Protein AF-A0A7S3HCD6-F1 (afdb_monomer_lite)

Sequence (191 aa):
GPFIGNHVIEVEPMEKEFGGSILVDGEPVLAQYGTYSVGGVATLTYDGVGELPDMAASQWTKNIVHMALPRGISLTVYRWGNYLDLRIQMQPLPGGQDGSCGNFNGDAADDTTQAVFERIGARIGQGEMLFTQRAPIEFTKQMEEMLRNDCTADDLIASQQKCQKELPQAASTMMMNSCIYDQCFGMNEHA

Radius of gyration: 19.62 Å; chains: 1; bounding box: 48×34×52 Å

pLDDT: mean 90.19, std 8.88, range [36.34, 98.69]

Organism: NCBI:txid89044

Secondary structure (DSSP, 8-state):
-GGGTT--EEE--SSGGG---EEETTEEE-SSSEEEEETTTEEEEEES-S--SSGGGGGSPP-EEEEE-GGG-EEEEEE-SS-EEEEEE-PPPTT---STT---SS-GGG-SHHHHHHHH-SS--GGG-SSSSPPP----HHHHHHHHHTS-HHHHHHHHHHHHHHS-TT--HHHHHHHHHIIIIIT-TT-

Structure (mmCIF, N/CA/C/O backbone):
data_AF-A0A7S3HCD6-F1
#
_entry.id   AF-A0A7S3HCD6-F1
#
loop_
_atom_site.group_PDB
_atom_site.id
_atom_site.type_symbol
_atom_site.label_atom_id
_atom_site.label_alt_id
_atom_site.label_comp_id
_atom_site.label_asym_id
_atom_site.label_entity_id
_atom_site.label_seq_id
_atom_site.pdbx_PDB_ins_code
_atom_site.Cartn_x
_atom_site.Cartn_y
_atom_site.Cartn_z
_atom_site.occupancy
_atom_site.B_iso_or_equiv
_atom_site.auth_seq_id
_atom_site.auth_comp_id
_atom_site.auth_asym_id
_atom_site.auth_atom_id
_atom_site.pdbx_PDB_model_num
ATOM 1 N N . GLY A 1 1 ? -13.487 7.699 7.673 1.00 81.50 1 GLY A N 1
ATOM 2 C CA . GLY A 1 1 ? -14.530 8.020 6.678 1.00 81.50 1 GLY A CA 1
ATOM 3 C C . GLY A 1 1 ? -15.842 7.298 6.967 1.00 81.50 1 GLY A C 1
ATOM 4 O O . GLY A 1 1 ? -15.870 6.445 7.851 1.00 81.50 1 GLY A O 1
ATOM 5 N N . PRO A 1 2 ? -16.927 7.598 6.229 1.00 88.44 2 PRO A N 1
ATOM 6 C CA . PRO A 1 2 ? -18.283 7.111 6.525 1.00 88.44 2 PRO A CA 1
ATOM 7 C C . PRO A 1 2 ? -18.418 5.587 6.624 1.00 88.44 2 PRO A C 1
ATOM 9 O O . PRO A 1 2 ? -19.198 5.089 7.429 1.00 88.44 2 PRO A O 1
ATOM 12 N N . PHE A 1 3 ? -17.616 4.849 5.851 1.00 89.06 3 PHE A N 1
ATOM 13 C CA . PHE A 1 3 ? -17.577 3.384 5.853 1.00 89.06 3 PHE A CA 1
ATOM 14 C C . PHE A 1 3 ? -17.312 2.773 7.240 1.00 89.06 3 PHE A C 1
ATOM 16 O O . PHE A 1 3 ? -17.859 1.723 7.556 1.00 89.06 3 PHE A O 1
ATOM 23 N N . I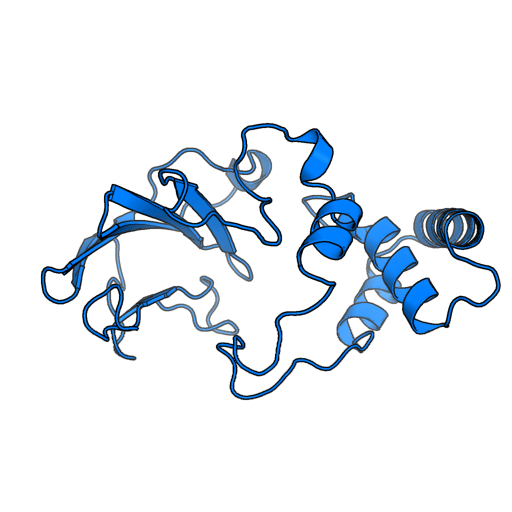LE A 1 4 ? -16.528 3.456 8.076 1.00 94.56 4 ILE A N 1
ATOM 24 C CA . ILE A 1 4 ? -16.204 3.054 9.452 1.00 94.56 4 ILE A CA 1
ATOM 25 C C . ILE A 1 4 ? -16.720 4.088 10.458 1.00 94.56 4 ILE A C 1
ATOM 27 O O . ILE A 1 4 ? -16.027 4.451 11.396 1.00 94.56 4 ILE A O 1
ATOM 31 N N . GLY A 1 5 ? -17.927 4.623 10.250 1.00 93.94 5 GLY A N 1
ATOM 32 C CA . GLY A 1 5 ? -18.558 5.517 11.230 1.00 93.94 5 GLY A CA 1
ATOM 33 C C . GLY A 1 5 ? -17.839 6.858 11.409 1.00 93.94 5 GLY A C 1
ATOM 34 O O . GLY A 1 5 ? -17.823 7.403 12.503 1.00 93.94 5 GLY A O 1
ATOM 35 N N . ASN A 1 6 ? -17.239 7.384 10.337 1.00 94.25 6 ASN A N 1
ATOM 36 C CA . ASN A 1 6 ? -16.397 8.588 10.324 1.00 94.25 6 ASN A CA 1
ATOM 37 C C . ASN A 1 6 ? -15.060 8.484 11.068 1.00 94.25 6 ASN A C 1
ATOM 39 O O . ASN A 1 6 ? -14.279 9.423 10.953 1.00 94.25 6 ASN A O 1
ATOM 43 N N . HIS A 1 7 ? -14.731 7.339 11.668 1.00 96.00 7 HIS A N 1
ATOM 44 C CA . HIS A 1 7 ? -13.400 7.099 12.222 1.00 96.00 7 HIS A CA 1
ATOM 45 C C . HIS A 1 7 ? -12.311 7.117 11.143 1.00 96.00 7 HIS A C 1
ATOM 47 O O . HIS A 1 7 ? -12.578 6.832 9.970 1.00 96.00 7 HIS A O 1
ATOM 53 N N . VAL A 1 8 ? -11.080 7.433 11.523 1.00 95.12 8 VAL A N 1
ATOM 54 C CA . VAL A 1 8 ? -9.885 7.353 10.673 1.00 95.12 8 VAL A CA 1
ATOM 55 C C . VAL A 1 8 ? -8.910 6.371 11.306 1.00 95.12 8 VAL A C 1
ATOM 57 O O . VAL A 1 8 ? -8.635 6.463 12.495 1.00 95.12 8 VAL A O 1
ATOM 60 N N . ILE A 1 9 ? -8.408 5.427 10.510 1.00 96.88 9 ILE A N 1
ATOM 61 C CA . ILE A 1 9 ? -7.345 4.502 10.908 1.00 96.88 9 ILE A CA 1
ATOM 62 C C . ILE A 1 9 ? -6.130 4.836 10.050 1.00 96.88 9 ILE A C 1
ATOM 64 O O . ILE A 1 9 ? -6.245 4.856 8.824 1.00 96.88 9 ILE A O 1
ATOM 68 N N . GLU A 1 10 ? -4.992 5.075 10.688 1.00 96.44 10 GLU A N 1
ATOM 69 C CA . GLU A 1 10 ? -3.715 5.346 10.032 1.00 96.44 10 GLU A CA 1
ATOM 70 C C . GLU A 1 10 ? -2.674 4.348 10.538 1.00 96.44 10 GLU A C 1
ATOM 72 O O . GLU A 1 10 ? -2.553 4.108 11.739 1.00 96.44 10 GLU A O 1
ATOM 77 N N . VAL A 1 11 ? -1.964 3.707 9.613 1.00 97.62 11 VAL A N 1
ATOM 78 C CA . VAL A 1 11 ? -0.916 2.731 9.923 1.00 97.62 11 VAL A CA 1
ATOM 79 C C . VAL A 1 11 ? 0.345 3.201 9.219 1.00 97.62 11 VAL A C 1
ATOM 81 O O . VAL A 1 11 ? 0.394 3.217 7.993 1.00 97.62 11 VAL A O 1
ATOM 84 N N . GLU A 1 12 ? 1.347 3.589 9.997 1.00 97.19 12 GLU A N 1
ATOM 85 C CA . GLU A 1 12 ? 2.610 4.133 9.495 1.00 97.19 12 GLU A CA 1
ATOM 86 C C . GLU A 1 12 ? 3.699 3.043 9.463 1.00 97.19 12 GLU A C 1
ATOM 88 O O . GLU A 1 12 ? 3.583 2.050 10.192 1.00 97.19 12 GLU A O 1
ATOM 93 N N . PRO A 1 13 ? 4.791 3.197 8.692 1.00 96.88 13 PRO A N 1
ATOM 94 C CA . PRO A 1 13 ? 5.988 2.364 8.842 1.00 96.88 13 PRO A CA 1
ATOM 95 C C . PRO A 1 13 ? 6.567 2.409 10.268 1.00 96.88 13 PRO A C 1
ATOM 97 O O . PRO A 1 13 ? 6.121 3.176 11.121 1.00 96.88 13 PRO A O 1
ATOM 100 N N . MET A 1 14 ? 7.532 1.540 10.564 1.00 95.25 14 MET A N 1
ATOM 101 C CA . MET A 1 14 ? 8.062 1.348 11.920 1.00 95.25 14 MET A CA 1
ATOM 102 C C . MET A 1 14 ? 9.064 2.423 12.346 1.00 95.25 14 MET A C 1
ATOM 104 O O . MET A 1 14 ? 9.147 2.748 13.533 1.00 95.25 14 MET A O 1
ATOM 108 N N . GLU A 1 15 ? 9.861 2.954 11.421 1.00 93.75 15 GLU A N 1
ATOM 109 C CA . GLU A 1 15 ? 10.878 3.947 11.752 1.00 93.75 15 GLU A CA 1
ATOM 110 C C . GLU A 1 15 ? 10.249 5.319 11.995 1.00 93.75 15 GLU A C 1
ATOM 112 O O . GLU A 1 15 ? 9.340 5.763 11.295 1.00 93.75 15 GLU A O 1
ATOM 117 N N . LYS A 1 16 ? 10.761 6.018 13.013 1.00 92.38 16 LYS A N 1
ATOM 118 C CA . LYS A 1 16 ? 10.193 7.292 13.479 1.00 92.38 16 LYS A CA 1
ATOM 119 C C . L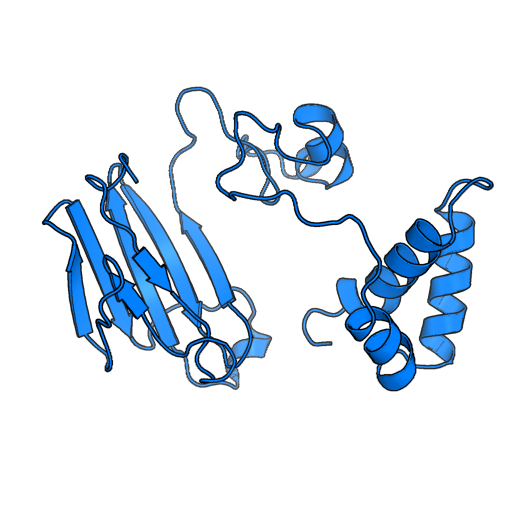YS A 1 16 ? 10.209 8.392 12.426 1.00 92.38 16 LYS A C 1
ATOM 121 O O . LYS A 1 16 ? 9.374 9.286 12.490 1.00 92.38 16 LYS A O 1
ATOM 126 N N . GLU A 1 17 ? 11.156 8.353 11.494 1.00 93.62 17 GLU A N 1
ATOM 127 C CA . GLU A 1 17 ? 11.212 9.327 10.402 1.00 93.62 17 GLU A CA 1
ATOM 128 C C . GLU A 1 17 ? 10.032 9.196 9.426 1.00 93.62 17 GLU A C 1
ATOM 130 O O . GLU A 1 17 ? 9.694 10.170 8.758 1.00 93.62 17 GLU A O 1
ATOM 135 N N . PHE A 1 18 ? 9.344 8.048 9.433 1.00 91.19 18 PHE A N 1
ATOM 136 C CA . PHE A 1 18 ? 8.121 7.787 8.670 1.00 91.19 18 PHE A CA 1
ATOM 137 C C . PHE A 1 18 ? 6.861 7.708 9.554 1.00 91.19 18 PHE A C 1
ATOM 139 O O . PHE A 1 18 ? 5.822 7.260 9.080 1.00 91.19 18 PHE A O 1
ATOM 146 N N . GLY A 1 19 ? 6.943 8.128 10.824 1.00 93.44 19 GLY A N 1
ATOM 147 C CA . GLY A 1 19 ? 5.815 8.214 11.762 1.00 93.44 19 GLY A CA 1
ATOM 148 C C . GLY A 1 19 ? 5.891 7.219 12.928 1.00 93.44 19 GLY A C 1
ATOM 149 O O . GLY A 1 19 ? 5.924 7.619 14.098 1.00 93.44 19 GLY A O 1
ATOM 150 N N . GLY A 1 20 ? 6.038 5.922 12.642 1.00 95.62 20 GLY A N 1
ATOM 151 C CA . GLY A 1 20 ? 6.274 4.893 13.664 1.00 95.62 20 GLY A CA 1
ATOM 152 C C . GLY A 1 20 ? 5.027 4.380 14.396 1.00 95.62 20 GLY A C 1
ATOM 153 O O . GLY A 1 20 ? 5.139 3.454 15.208 1.00 95.62 20 GLY A O 1
ATOM 154 N N . SER A 1 21 ? 3.836 4.908 14.120 1.00 97.50 21 SER A N 1
ATOM 155 C CA . SER A 1 21 ? 2.638 4.701 14.941 1.00 97.50 21 SER A CA 1
ATOM 156 C C . SER A 1 21 ? 1.487 4.003 14.208 1.00 97.50 21 SER A C 1
ATOM 158 O O . SER A 1 21 ? 1.443 3.875 12.986 1.00 97.50 21 SER A O 1
ATOM 160 N N . ILE A 1 22 ? 0.537 3.511 15.002 1.00 98.38 22 ILE A N 1
ATOM 161 C CA . ILE A 1 22 ? -0.804 3.143 14.545 1.00 98.38 22 ILE A CA 1
ATOM 162 C C . ILE A 1 22 ? -1.739 4.142 15.215 1.00 98.38 22 ILE A C 1
ATOM 164 O O . ILE A 1 22 ? -1.736 4.241 16.442 1.00 98.38 22 ILE A O 1
ATOM 168 N N . LEU A 1 23 ? -2.505 4.897 14.434 1.00 98.12 23 LEU A N 1
ATOM 169 C CA . LEU A 1 23 ? -3.380 5.950 14.937 1.00 98.12 23 LEU A CA 1
ATOM 170 C C . LEU A 1 23 ? -4.842 5.602 14.665 1.00 98.12 23 LEU A C 1
ATOM 172 O O . LEU A 1 23 ? -5.196 5.099 13.595 1.00 98.12 23 LEU A O 1
ATOM 176 N N . VAL A 1 24 ? -5.703 5.920 15.627 1.00 97.94 24 VAL A N 1
ATOM 177 C CA . VAL A 1 24 ? -7.153 5.970 15.429 1.00 97.94 24 VAL A CA 1
ATOM 178 C C . VAL A 1 24 ? -7.623 7.363 15.811 1.00 97.94 24 VAL A C 1
ATOM 180 O O . VAL A 1 24 ? -7.385 7.814 16.926 1.00 97.94 24 VAL A O 1
ATOM 183 N N . ASP A 1 25 ? -8.253 8.059 14.866 1.00 96.62 25 ASP A N 1
ATOM 184 C CA . ASP A 1 25 ? -8.702 9.451 15.015 1.00 96.62 25 ASP A CA 1
ATOM 185 C C . ASP A 1 25 ? -7.583 10.420 15.452 1.00 96.62 25 ASP A C 1
ATOM 187 O O . ASP A 1 25 ? -7.824 11.392 16.164 1.00 96.62 25 ASP A O 1
ATOM 191 N N . GLY A 1 26 ? -6.351 10.152 15.003 1.00 96.31 26 GLY A N 1
ATOM 192 C CA . GLY A 1 26 ? -5.153 10.934 15.328 1.00 96.31 26 GLY A CA 1
ATOM 193 C C . GLY A 1 26 ? -4.474 10.550 16.646 1.00 96.31 26 GLY A C 1
ATOM 194 O O . GLY A 1 26 ? -3.390 11.050 16.932 1.00 96.31 26 GLY A O 1
ATOM 195 N N . GLU A 1 27 ? -5.061 9.642 17.426 1.00 97.56 27 GLU A N 1
ATOM 196 C CA . GLU A 1 27 ? -4.508 9.203 18.706 1.00 97.56 27 GLU A CA 1
ATOM 197 C C . GLU A 1 27 ? -3.730 7.886 18.559 1.00 97.56 27 GLU A C 1
ATOM 199 O O . GLU A 1 27 ? -4.253 6.932 17.968 1.00 97.56 27 GLU A O 1
ATOM 204 N N . PRO A 1 28 ? -2.506 7.778 19.114 1.00 97.81 28 PRO A N 1
ATOM 205 C CA . PRO A 1 28 ? -1.740 6.539 19.087 1.00 97.81 28 PRO A CA 1
ATOM 206 C C . PRO A 1 28 ? -2.429 5.397 19.832 1.00 97.81 28 PRO A C 1
ATOM 208 O O . PRO A 1 28 ? -2.774 5.498 21.011 1.00 97.81 28 PRO A O 1
ATOM 211 N N . VAL A 1 29 ? -2.549 4.261 19.155 1.00 98.25 29 VAL A N 1
ATOM 212 C CA . VAL A 1 29 ? -3.049 3.000 19.702 1.00 98.25 29 VAL A CA 1
ATOM 213 C C . VAL A 1 29 ? -2.027 1.890 19.469 1.00 98.25 29 VAL A C 1
ATOM 215 O O . VAL A 1 29 ? -1.113 2.026 18.662 1.00 98.25 29 VAL A O 1
ATOM 218 N N . LEU A 1 30 ? -2.180 0.764 20.174 1.00 97.75 30 LEU A N 1
ATOM 219 C CA . LEU A 1 30 ? -1.401 -0.458 19.916 1.00 97.75 30 LEU A CA 1
ATOM 220 C C . LEU A 1 30 ? 0.130 -0.240 19.888 1.00 97.75 30 LEU A C 1
ATOM 222 O O . LEU A 1 30 ? 0.830 -0.791 19.046 1.00 97.75 30 LEU A O 1
ATOM 226 N N . ALA A 1 31 ? 0.671 0.514 20.856 1.00 95.56 31 ALA A N 1
ATOM 227 C CA . ALA A 1 31 ? 2.123 0.707 21.011 1.00 95.56 31 ALA A CA 1
ATOM 228 C C . ALA A 1 31 ? 2.905 -0.609 21.231 1.00 95.56 31 ALA A C 1
ATOM 230 O O . ALA A 1 31 ? 4.122 -0.664 21.075 1.00 95.56 31 ALA A O 1
ATOM 231 N N . GLN A 1 32 ? 2.192 -1.671 21.599 1.00 95.81 32 GLN A N 1
ATOM 232 C CA . GLN A 1 32 ? 2.661 -3.046 21.698 1.00 95.81 32 GLN A CA 1
ATOM 233 C C . GLN A 1 32 ? 1.587 -3.974 21.121 1.00 95.81 32 GLN A C 1
ATOM 235 O O . GLN A 1 32 ? 0.441 -3.550 20.934 1.00 95.81 32 GLN A O 1
ATOM 240 N N . TYR A 1 33 ? 1.941 -5.237 20.877 1.00 97.94 33 TYR A N 1
ATOM 241 C CA . TYR A 1 33 ? 0.989 -6.229 20.379 1.00 97.94 33 TYR A CA 1
ATOM 242 C C . TYR A 1 33 ? -0.275 -6.300 21.239 1.00 97.94 33 TYR A C 1
ATOM 244 O O . TYR A 1 33 ? -0.226 -6.234 22.470 1.00 97.94 33 TYR A O 1
ATOM 252 N N . GLY A 1 34 ? -1.420 -6.427 20.577 1.00 98.25 34 GLY A N 1
ATOM 253 C CA . GLY A 1 34 ? -2.717 -6.340 21.230 1.00 98.25 34 GLY A CA 1
ATOM 254 C C . GLY A 1 34 ? -3.862 -6.158 20.248 1.00 98.25 34 GLY A C 1
ATOM 255 O O . GLY A 1 34 ? -3.706 -6.316 19.041 1.00 98.25 34 GLY A O 1
ATOM 256 N N . THR A 1 35 ? -5.043 -5.844 20.774 1.00 98.44 35 THR A N 1
ATOM 257 C CA . THR A 1 35 ? -6.255 -5.615 19.978 1.00 98.44 35 THR A CA 1
ATOM 258 C C . THR A 1 35 ? -6.923 -4.310 20.395 1.00 98.44 35 THR A C 1
ATOM 260 O O . THR A 1 35 ? -6.933 -3.966 21.576 1.00 98.44 35 THR A O 1
ATOM 263 N N . TYR A 1 36 ? -7.479 -3.589 19.426 1.00 98.44 36 TYR A N 1
ATOM 264 C CA . TYR A 1 36 ? -8.175 -2.323 19.619 1.00 98.44 36 TYR A CA 1
ATOM 265 C C . TYR A 1 36 ? -9.498 -2.321 18.846 1.00 98.44 36 TYR A C 1
ATOM 267 O O . TYR A 1 36 ? -9.547 -2.731 17.687 1.00 98.44 36 TYR A O 1
ATOM 275 N N . SER A 1 37 ? -10.575 -1.858 19.482 1.00 97.94 37 SER A N 1
ATOM 276 C CA . SER A 1 37 ? -11.896 -1.732 18.856 1.00 97.94 37 SER A CA 1
ATOM 277 C C . SER A 1 37 ? -12.145 -0.286 18.449 1.00 97.94 37 SER A C 1
ATOM 279 O O . SER A 1 37 ? -12.083 0.615 19.284 1.00 97.94 37 SER A O 1
ATOM 281 N N . VAL A 1 38 ? -12.457 -0.067 17.174 1.00 97.62 38 VAL A N 1
ATOM 282 C CA . VAL A 1 38 ? -12.756 1.258 16.619 1.00 97.62 38 VAL A CA 1
ATOM 283 C C . VAL A 1 38 ? -14.260 1.433 16.632 1.00 97.62 38 VAL A C 1
ATOM 285 O O . VAL A 1 38 ? -14.952 0.883 15.776 1.00 97.62 38 VAL A O 1
ATOM 288 N N . GLY A 1 39 ? -14.776 2.121 17.652 1.00 93.25 39 GLY A N 1
ATOM 289 C CA . GLY A 1 39 ? -16.196 2.478 17.756 1.00 93.25 39 GLY A CA 1
ATOM 290 C C . GLY A 1 39 ? -17.179 1.301 17.668 1.00 93.25 39 GLY A C 1
ATOM 291 O O . GLY A 1 39 ? -18.343 1.505 17.336 1.00 93.25 39 GLY A O 1
ATOM 292 N N . GLY A 1 40 ? -16.726 0.061 17.892 1.00 94.56 40 GLY A N 1
ATOM 293 C CA . GLY A 1 40 ? -17.518 -1.154 17.667 1.00 94.56 40 GLY A CA 1
ATOM 294 C C . GLY A 1 40 ? -17.811 -1.487 16.195 1.00 94.56 40 GLY A C 1
ATOM 295 O O . GLY A 1 40 ? -18.552 -2.431 15.935 1.00 94.56 40 GLY A O 1
ATOM 296 N N . VAL A 1 41 ? -17.247 -0.744 15.237 1.00 96.56 41 VAL A N 1
ATOM 297 C CA . VAL A 1 41 ? -17.460 -0.937 13.790 1.00 96.56 41 VAL A CA 1
ATOM 298 C C . VAL A 1 41 ? -16.290 -1.628 13.093 1.00 96.56 41 VAL A C 1
ATOM 300 O O . VAL A 1 41 ? -16.477 -2.215 12.029 1.00 96.56 41 VAL A O 1
ATOM 303 N N . ALA A 1 42 ? -15.096 -1.581 13.681 1.00 97.69 42 ALA A N 1
ATOM 304 C CA . ALA A 1 42 ? -13.916 -2.283 13.194 1.00 97.69 42 ALA A CA 1
ATOM 305 C C . ALA A 1 42 ? -13.046 -2.768 14.359 1.00 97.69 42 ALA A C 1
ATOM 307 O O . ALA A 1 42 ? -13.181 -2.317 15.498 1.00 97.69 42 ALA A O 1
ATOM 308 N N . THR A 1 43 ? -12.147 -3.707 14.081 1.00 98.38 43 THR A N 1
ATOM 309 C CA . THR A 1 43 ? -11.180 -4.223 15.058 1.00 98.38 43 THR A CA 1
ATOM 310 C C . THR A 1 43 ? -9.800 -4.293 14.429 1.00 98.38 43 THR A C 1
ATOM 312 O O . THR A 1 43 ? -9.662 -4.786 13.313 1.00 98.38 43 THR A O 1
ATOM 315 N N . LEU A 1 44 ? -8.797 -3.797 15.151 1.00 98.56 44 LEU A N 1
ATOM 316 C CA . LEU A 1 44 ? -7.384 -3.880 14.797 1.00 98.56 44 LEU A CA 1
ATOM 317 C C . LEU A 1 44 ? -6.723 -4.889 15.729 1.00 98.56 44 LEU A C 1
ATOM 319 O O . LEU A 1 44 ? -6.880 -4.783 16.944 1.00 98.56 44 LEU A O 1
ATOM 323 N N . THR A 1 45 ? -5.932 -5.802 15.185 1.00 98.69 45 THR A N 1
ATOM 324 C CA . THR A 1 45 ? -5.058 -6.695 15.945 1.00 98.69 45 THR A CA 1
ATOM 325 C C . THR A 1 45 ? -3.633 -6.488 15.465 1.00 98.69 45 THR A C 1
ATOM 327 O O . THR A 1 45 ? -3.356 -6.640 14.281 1.00 98.69 45 THR A O 1
ATOM 330 N N . TYR A 1 46 ? -2.741 -6.110 16.377 1.00 98.50 46 TYR A N 1
ATOM 331 C CA . TYR A 1 46 ? -1.324 -5.925 16.097 1.00 98.50 46 TYR A CA 1
ATOM 332 C C . TYR A 1 46 ? -0.527 -7.092 16.679 1.00 98.50 46 TYR A C 1
ATOM 334 O O . TYR A 1 46 ? -0.557 -7.302 17.893 1.00 98.50 46 TYR A O 1
ATOM 342 N N . ASP A 1 47 ? 0.158 -7.853 15.825 1.00 97.94 47 ASP A N 1
ATOM 343 C CA . ASP A 1 47 ? 0.974 -9.008 16.206 1.00 97.94 47 ASP A CA 1
ATOM 344 C C . ASP A 1 47 ? 2.100 -9.297 15.188 1.00 97.94 47 ASP A C 1
ATOM 346 O O . ASP A 1 47 ? 2.408 -8.479 14.323 1.00 97.94 47 ASP A O 1
ATOM 350 N N . GLY A 1 48 ? 2.769 -10.445 15.329 1.00 95.81 48 GLY A N 1
ATOM 351 C CA . GLY A 1 48 ? 3.792 -10.933 14.396 1.00 95.81 48 GLY A CA 1
ATOM 352 C C . GLY A 1 48 ? 3.353 -12.151 13.574 1.00 95.81 48 GLY A C 1
ATOM 353 O O . GLY A 1 48 ? 4.206 -12.888 13.073 1.00 95.81 48 GLY A O 1
ATOM 354 N N . VAL A 1 49 ? 2.049 -12.428 13.478 1.00 93.81 49 VAL A N 1
ATOM 355 C CA . VAL A 1 49 ? 1.501 -13.661 12.896 1.00 93.81 49 VAL A CA 1
ATOM 356 C C . VAL A 1 49 ? 0.892 -13.380 11.526 1.00 93.81 49 VAL A C 1
ATOM 358 O O . VAL A 1 49 ? 0.019 -12.537 11.373 1.00 93.81 49 VAL A O 1
ATOM 361 N N . GLY A 1 50 ? 1.332 -14.119 10.509 1.00 89.62 50 GLY A N 1
ATOM 362 C CA . GLY A 1 50 ? 0.806 -13.998 9.151 1.00 89.62 50 GLY A CA 1
ATOM 363 C C . GLY A 1 50 ? 1.766 -14.546 8.101 1.00 89.62 50 GLY A C 1
ATOM 364 O O . GLY A 1 50 ? 2.988 -14.580 8.302 1.00 89.62 50 GLY A O 1
ATOM 365 N N . GLU A 1 51 ? 1.209 -14.989 6.979 1.00 89.94 51 GLU A N 1
ATOM 366 C CA . GLU A 1 51 ? 1.976 -15.325 5.778 1.00 89.94 51 GLU A CA 1
ATOM 367 C C . GLU A 1 51 ? 2.462 -14.044 5.119 1.00 89.94 51 GLU A C 1
ATOM 369 O O . GLU A 1 51 ? 1.700 -13.088 5.031 1.00 89.94 51 GLU A O 1
ATOM 374 N N . LEU A 1 52 ? 3.712 -14.001 4.677 1.00 86.62 52 LEU A N 1
ATOM 375 C CA . LEU A 1 52 ? 4.242 -12.806 4.033 1.00 86.62 52 LEU A CA 1
ATOM 376 C C . LEU A 1 52 ? 3.765 -12.732 2.575 1.00 86.62 52 LEU A C 1
ATOM 378 O O . LEU A 1 52 ? 3.673 -13.780 1.932 1.00 86.62 52 LEU A O 1
ATOM 382 N N . PRO A 1 53 ? 3.455 -11.533 2.049 1.00 81.88 53 PRO A N 1
ATOM 383 C CA . PRO A 1 53 ? 3.239 -11.340 0.617 1.00 81.88 53 PRO A CA 1
ATOM 384 C C . PRO A 1 53 ? 4.520 -11.627 -0.175 1.00 81.88 53 PRO A C 1
ATOM 386 O O . PRO A 1 53 ? 4.458 -12.299 -1.198 1.00 81.88 53 PRO A O 1
ATOM 389 N N . ASP A 1 54 ? 5.661 -11.190 0.364 1.00 79.44 54 ASP A N 1
ATOM 390 C CA . ASP A 1 54 ? 7.003 -11.439 -0.152 1.00 79.44 54 ASP A CA 1
ATOM 391 C C . ASP A 1 54 ? 7.809 -12.293 0.840 1.00 79.44 54 ASP A C 1
ATOM 393 O O . ASP A 1 54 ? 7.991 -11.951 2.013 1.00 79.44 54 ASP A O 1
ATOM 397 N N . MET A 1 55 ? 8.310 -13.436 0.373 1.00 82.38 55 MET A N 1
ATOM 398 C CA . MET A 1 55 ? 9.089 -14.342 1.210 1.00 82.38 55 MET A CA 1
ATOM 399 C C . MET A 1 55 ? 10.490 -13.828 1.541 1.00 82.38 55 MET A C 1
ATOM 401 O O . MET A 1 55 ? 11.056 -14.262 2.550 1.00 82.38 55 MET A O 1
ATOM 405 N N . ALA A 1 56 ? 11.059 -12.911 0.767 1.00 79.81 56 ALA A N 1
ATOM 406 C CA . ALA A 1 56 ? 12.362 -12.334 1.078 1.00 79.81 56 ALA A CA 1
ATOM 407 C C . ALA A 1 56 ? 12.334 -11.484 2.354 1.00 79.81 56 ALA A C 1
ATOM 409 O O . ALA A 1 56 ? 13.316 -11.440 3.097 1.00 79.81 56 ALA A O 1
ATOM 410 N N . ALA A 1 57 ? 11.173 -10.917 2.689 1.00 80.50 57 ALA A N 1
ATOM 411 C CA . ALA A 1 57 ? 10.955 -10.197 3.937 1.00 80.50 57 ALA A CA 1
ATOM 412 C C . ALA A 1 57 ? 11.017 -11.094 5.193 1.00 80.50 57 ALA A C 1
ATOM 414 O O . ALA A 1 57 ? 11.009 -10.601 6.322 1.00 80.50 57 ALA A O 1
ATOM 415 N N . SER A 1 58 ? 11.114 -12.422 5.034 1.00 82.81 58 SER A N 1
ATOM 416 C CA . SER A 1 58 ? 11.171 -13.387 6.146 1.00 82.81 58 SER A CA 1
ATOM 417 C C . SER A 1 58 ? 12.375 -13.227 7.076 1.00 82.81 58 SER A C 1
ATOM 419 O O . SER A 1 58 ? 12.349 -13.746 8.193 1.00 82.81 58 SER A O 1
ATOM 421 N N . GLN A 1 59 ? 13.401 -12.494 6.646 1.00 84.31 59 GLN A N 1
ATOM 422 C CA . GLN A 1 59 ? 14.566 -12.149 7.459 1.00 84.31 59 GLN A CA 1
ATOM 423 C C . GLN A 1 59 ? 14.284 -11.101 8.551 1.00 84.31 59 GLN A C 1
ATOM 425 O O . GLN A 1 59 ? 15.069 -10.985 9.494 1.00 84.31 59 GLN A O 1
ATOM 430 N N . TRP A 1 60 ? 13.189 -10.340 8.451 1.00 85.38 60 TRP A N 1
ATOM 431 C CA . TRP A 1 60 ? 12.855 -9.272 9.395 1.00 85.38 60 TRP A CA 1
ATOM 432 C C . TRP A 1 60 ? 11.784 -9.691 10.405 1.00 85.38 60 TRP A C 1
ATOM 434 O O . TRP A 1 60 ? 10.948 -10.565 10.163 1.00 85.38 60 TRP A O 1
ATOM 444 N N . THR A 1 61 ? 11.781 -9.027 11.564 1.00 88.81 61 THR A N 1
ATOM 445 C CA . THR A 1 61 ? 10.729 -9.205 12.570 1.00 88.81 61 THR A CA 1
ATOM 446 C C . THR A 1 61 ? 9.396 -8.704 12.025 1.00 88.81 61 THR A C 1
ATOM 448 O O . THR A 1 61 ? 9.278 -7.556 11.598 1.00 88.81 61 THR A O 1
ATOM 451 N N . LYS A 1 62 ? 8.375 -9.557 12.086 1.00 92.94 62 LYS A N 1
ATOM 452 C CA . LYS A 1 62 ? 7.031 -9.244 11.602 1.00 92.94 62 LYS A CA 1
ATOM 453 C C . LYS A 1 62 ? 6.323 -8.264 12.538 1.00 92.94 62 LYS A C 1
ATOM 455 O O . LYS A 1 62 ? 6.209 -8.517 13.735 1.00 92.94 62 LYS A O 1
ATOM 460 N N . ASN A 1 63 ? 5.800 -7.185 11.968 1.00 96.19 63 ASN A N 1
ATOM 461 C CA . ASN A 1 63 ? 4.939 -6.219 12.645 1.00 96.19 63 ASN A CA 1
ATOM 462 C C . ASN A 1 63 ? 3.683 -6.056 11.792 1.00 96.19 63 ASN A C 1
ATOM 464 O O . ASN A 1 63 ? 3.711 -5.373 10.775 1.00 96.19 63 ASN A O 1
ATOM 468 N N . ILE A 1 64 ? 2.602 -6.739 12.157 1.00 97.69 64 ILE A N 1
ATOM 469 C CA . ILE A 1 64 ? 1.442 -6.926 11.287 1.00 97.69 64 ILE A CA 1
ATOM 470 C C . ILE A 1 64 ? 0.191 -6.390 11.966 1.00 97.69 64 ILE A C 1
ATOM 472 O O . ILE A 1 64 ? -0.141 -6.795 13.078 1.00 97.69 64 ILE A O 1
ATOM 476 N N . VAL A 1 65 ? -0.515 -5.490 11.284 1.00 98.44 65 VAL A N 1
ATOM 477 C CA . VAL A 1 65 ? -1.821 -4.981 11.704 1.00 98.44 65 VAL A CA 1
ATOM 478 C C . VAL A 1 65 ? -2.901 -5.657 10.87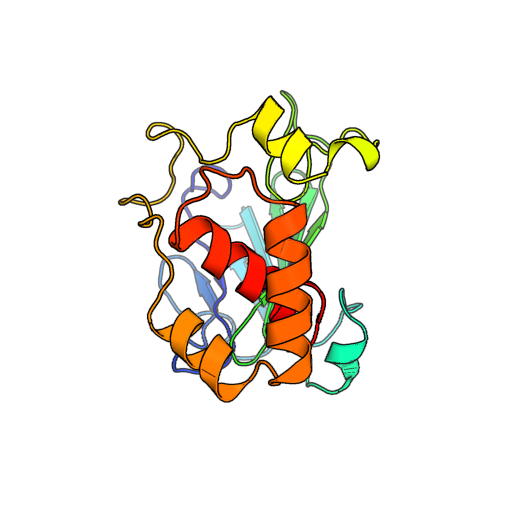4 1.00 98.44 65 VAL A C 1
ATOM 480 O O . VAL A 1 65 ? -3.049 -5.391 9.682 1.00 98.44 65 VAL A O 1
ATOM 483 N N . HIS A 1 66 ? -3.678 -6.518 11.517 1.00 98.38 66 HIS A N 1
ATOM 484 C CA . HIS A 1 66 ? -4.875 -7.128 10.952 1.00 98.38 66 HIS A CA 1
ATOM 485 C C . HIS A 1 66 ? -6.081 -6.255 11.266 1.00 98.38 66 HIS A C 1
ATOM 487 O O . HIS A 1 66 ? -6.325 -5.911 12.419 1.00 98.38 66 HIS A O 1
ATOM 493 N N . MET A 1 67 ? -6.858 -5.914 10.250 1.00 98.25 67 MET A N 1
ATOM 494 C CA . MET A 1 67 ? -8.062 -5.107 10.365 1.00 98.25 67 MET A CA 1
ATOM 495 C C . MET A 1 67 ? -9.265 -5.919 9.916 1.00 98.25 67 MET A C 1
ATOM 497 O O . MET A 1 67 ? -9.378 -6.273 8.744 1.00 98.25 67 MET A O 1
ATOM 501 N N . ALA A 1 68 ? -10.188 -6.164 10.841 1.00 97.88 68 ALA A N 1
ATOM 502 C CA . ALA A 1 68 ? -11.533 -6.618 10.523 1.00 97.88 68 ALA A CA 1
ATOM 503 C C . ALA A 1 68 ? -12.421 -5.386 10.318 1.00 97.88 68 ALA A C 1
ATOM 505 O O . ALA A 1 68 ? -12.684 -4.636 11.262 1.00 97.88 68 ALA A O 1
ATOM 506 N N . LEU A 1 69 ? -12.852 -5.167 9.077 1.00 96.62 69 LEU A N 1
ATOM 507 C CA . LEU A 1 69 ? -13.650 -4.018 8.660 1.00 96.62 69 LEU A CA 1
ATOM 508 C C . LEU A 1 69 ? -15.098 -4.443 8.348 1.00 96.62 69 LEU A C 1
ATOM 510 O O . LEU A 1 69 ? -15.389 -5.635 8.178 1.00 96.62 69 LEU A O 1
ATOM 514 N N . PRO A 1 70 ? -16.040 -3.486 8.245 1.00 94.88 70 PRO A N 1
ATOM 515 C CA . PRO A 1 70 ? -17.411 -3.789 7.857 1.00 94.88 70 PRO A CA 1
ATOM 516 C C . PRO A 1 70 ? -17.510 -4.556 6.531 1.00 94.88 70 PRO A C 1
ATOM 518 O O . PRO A 1 70 ? -16.634 -4.493 5.670 1.00 94.88 70 PRO A O 1
ATOM 521 N N . ARG A 1 71 ? -18.636 -5.255 6.340 1.00 91.12 71 ARG A N 1
ATOM 522 C CA . ARG A 1 71 ? -18.954 -6.026 5.119 1.00 91.12 71 ARG A CA 1
ATOM 523 C C . ARG A 1 71 ? -17.999 -7.192 4.821 1.00 91.12 71 ARG A C 1
ATOM 525 O O . ARG A 1 71 ? -17.933 -7.639 3.680 1.00 91.12 71 ARG A O 1
ATOM 532 N N . GLY A 1 72 ? -17.302 -7.704 5.836 1.00 91.44 72 GLY A N 1
ATOM 533 C CA . GLY A 1 72 ? -16.402 -8.851 5.685 1.00 91.44 72 GLY A CA 1
ATOM 534 C C . GLY A 1 72 ? -15.123 -8.523 4.915 1.00 91.44 72 GLY A C 1
ATOM 535 O O . GLY A 1 72 ? -14.502 -9.428 4.367 1.00 91.44 72 GLY A O 1
ATOM 536 N N . ILE A 1 73 ? -14.755 -7.241 4.849 1.00 94.38 73 ILE A N 1
ATOM 537 C CA . ILE A 1 73 ? -13.466 -6.805 4.320 1.00 94.38 73 ILE A CA 1
ATOM 53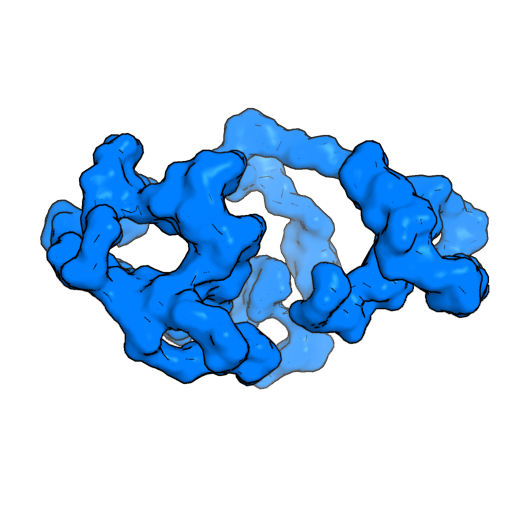8 C C . ILE A 1 73 ? -12.424 -7.017 5.417 1.00 94.38 73 ILE A C 1
ATOM 540 O O . ILE A 1 73 ? -12.621 -6.587 6.556 1.00 94.38 73 ILE A O 1
ATOM 544 N N . SER A 1 74 ? -11.308 -7.648 5.074 1.00 96.19 74 SER A N 1
ATOM 545 C CA . SER A 1 74 ? -10.141 -7.721 5.945 1.00 96.19 74 SER A CA 1
ATOM 546 C C . SER A 1 74 ? -8.924 -7.131 5.255 1.00 96.19 74 SER A C 1
ATOM 548 O O . SER A 1 74 ? -8.663 -7.423 4.087 1.00 96.19 74 SER A O 1
ATOM 550 N N . LEU A 1 75 ? -8.179 -6.316 5.992 1.00 96.50 75 LEU A N 1
ATOM 551 C CA . LEU A 1 75 ? -6.933 -5.724 5.531 1.00 96.50 75 LEU A CA 1
ATOM 552 C C . LEU A 1 75 ? -5.808 -6.145 6.473 1.00 96.50 75 LEU A C 1
ATOM 554 O O . LEU A 1 75 ? -5.920 -5.981 7.682 1.00 96.50 75 LEU A O 1
ATOM 558 N N . THR A 1 76 ? -4.730 -6.677 5.919 1.00 97.69 76 THR A N 1
ATOM 559 C CA . THR A 1 76 ? -3.520 -7.028 6.662 1.00 97.69 76 THR A CA 1
ATOM 560 C C . THR A 1 76 ? -2.401 -6.120 6.187 1.00 97.69 76 THR A C 1
ATOM 562 O O . THR A 1 76 ? -2.079 -6.124 5.000 1.00 97.69 76 THR A O 1
ATOM 565 N N . VAL A 1 77 ? -1.833 -5.334 7.099 1.00 97.31 77 VAL A N 1
ATOM 566 C CA . VAL A 1 77 ? -0.748 -4.389 6.815 1.00 97.31 77 VAL A CA 1
ATOM 567 C C . VAL A 1 77 ? 0.522 -4.868 7.494 1.00 97.31 77 VAL A C 1
ATOM 569 O O . VAL A 1 77 ? 0.564 -4.985 8.718 1.00 97.31 77 VAL A O 1
ATOM 572 N N . TYR A 1 78 ? 1.554 -5.129 6.704 1.00 96.12 78 TYR A N 1
ATOM 573 C CA . TYR A 1 78 ? 2.885 -5.493 7.171 1.00 96.12 78 TYR A CA 1
ATOM 574 C C . TYR A 1 78 ? 3.700 -4.209 7.260 1.00 96.12 78 TYR A C 1
ATOM 576 O O . TYR A 1 78 ? 3.877 -3.510 6.266 1.00 96.12 78 TYR A O 1
ATOM 584 N N . ARG A 1 79 ? 4.138 -3.870 8.470 1.00 96.12 79 ARG A N 1
ATOM 585 C CA . ARG A 1 79 ? 4.878 -2.647 8.768 1.00 96.12 79 ARG A CA 1
ATOM 586 C C . ARG A 1 79 ? 6.369 -2.951 8.771 1.00 96.12 79 ARG A C 1
ATOM 588 O O . ARG A 1 79 ? 6.866 -3.625 9.677 1.00 96.12 79 ARG A O 1
ATOM 595 N N . TRP A 1 80 ? 7.076 -2.429 7.780 1.00 93.62 80 TRP A N 1
ATOM 596 C CA . TRP A 1 80 ? 8.532 -2.500 7.695 1.00 93.62 80 TRP A CA 1
ATOM 597 C C . TRP A 1 80 ? 9.158 -1.199 8.191 1.00 93.62 80 TRP A C 1
ATOM 599 O O . TRP A 1 80 ? 8.440 -0.309 8.647 1.00 93.62 80 TRP A O 1
ATOM 609 N N . GLY A 1 81 ? 10.490 -1.097 8.161 1.00 92.00 81 GLY A N 1
ATOM 610 C CA . GLY A 1 81 ? 11.202 0.101 8.621 1.00 92.00 81 GLY A CA 1
ATOM 611 C C . GLY A 1 81 ? 10.668 1.368 7.953 1.00 92.00 81 GLY A C 1
ATOM 612 O O . GLY A 1 81 ? 10.137 2.249 8.626 1.00 92.00 81 GLY A O 1
ATOM 613 N N . ASN A 1 82 ? 10.697 1.378 6.623 1.00 90.00 82 ASN A N 1
ATOM 614 C CA . ASN A 1 82 ? 10.420 2.540 5.780 1.00 90.00 82 ASN A CA 1
ATOM 615 C C . ASN A 1 82 ? 9.275 2.352 4.767 1.00 90.00 82 ASN A C 1
ATOM 617 O O . ASN A 1 82 ? 8.964 3.276 4.020 1.00 90.00 82 ASN A O 1
ATOM 621 N N . TYR A 1 83 ? 8.637 1.181 4.721 1.00 90.88 83 TYR A N 1
ATOM 622 C CA . TYR A 1 83 ? 7.546 0.894 3.784 1.00 90.88 83 TYR A CA 1
ATOM 623 C C . TYR A 1 83 ? 6.493 -0.036 4.394 1.00 90.88 83 TYR A C 1
ATOM 625 O O . TYR A 1 83 ? 6.622 -0.500 5.532 1.00 90.88 83 TYR A O 1
ATOM 633 N N . LEU A 1 84 ? 5.423 -0.272 3.636 1.00 93.38 84 LEU A N 1
ATOM 634 C CA . LEU A 1 84 ? 4.302 -1.124 4.012 1.00 93.38 84 LEU A CA 1
ATOM 635 C C . LEU A 1 84 ? 4.006 -2.106 2.882 1.00 93.38 84 LEU A C 1
ATOM 637 O O . LEU A 1 84 ? 3.946 -1.686 1.729 1.00 93.38 84 LEU A O 1
ATOM 641 N N . ASP A 1 85 ? 3.686 -3.348 3.237 1.00 91.75 85 ASP A N 1
ATOM 642 C CA . ASP A 1 85 ? 2.935 -4.232 2.345 1.00 91.75 85 ASP A CA 1
ATOM 643 C C . ASP A 1 85 ? 1.501 -4.364 2.830 1.00 91.75 85 ASP A C 1
ATOM 645 O O . ASP A 1 85 ? 1.206 -4.283 4.026 1.00 91.75 85 ASP A O 1
ATOM 649 N N . LEU A 1 86 ? 0.592 -4.617 1.896 1.00 91.50 86 LEU A N 1
ATOM 650 C CA . LEU A 1 86 ? -0.825 -4.738 2.189 1.00 91.50 86 LEU A CA 1
ATOM 651 C C . LEU A 1 86 ? -1.447 -5.924 1.463 1.00 91.50 86 LEU A C 1
ATOM 653 O O . LEU A 1 86 ? -1.226 -6.154 0.278 1.00 91.50 86 LEU A O 1
ATOM 657 N N . ARG A 1 87 ? -2.274 -6.669 2.194 1.00 92.56 87 ARG A N 1
ATOM 658 C CA . ARG A 1 87 ? -3.150 -7.706 1.653 1.00 92.56 87 ARG A CA 1
ATOM 659 C C . ARG A 1 87 ? -4.588 -7.319 1.953 1.00 92.56 87 ARG A C 1
ATOM 661 O O . ARG A 1 87 ? -4.959 -7.165 3.114 1.00 92.56 87 ARG A O 1
ATOM 668 N N . ILE A 1 88 ? -5.397 -7.193 0.907 1.00 92.25 88 ILE A N 1
ATOM 669 C CA . ILE A 1 88 ? -6.833 -6.932 1.014 1.00 92.25 88 ILE A CA 1
ATOM 670 C C . ILE A 1 88 ? -7.566 -8.217 0.647 1.00 92.25 88 ILE A C 1
ATOM 672 O O . ILE A 1 88 ? -7.344 -8.784 -0.419 1.00 92.25 88 ILE A O 1
ATOM 676 N N . GLN A 1 89 ? -8.466 -8.662 1.516 1.00 93.12 89 GLN A N 1
ATOM 677 C CA . GLN A 1 89 ? -9.402 -9.734 1.214 1.00 93.12 89 GLN A CA 1
ATOM 678 C C . GLN A 1 89 ? -10.821 -9.191 1.340 1.00 93.12 89 GLN A C 1
ATOM 680 O O . GLN A 1 89 ? -11.217 -8.637 2.366 1.00 93.12 89 GLN A O 1
ATOM 685 N N . MET A 1 90 ? -11.585 -9.333 0.264 1.00 92.38 90 MET A N 1
ATOM 686 C CA . MET A 1 90 ? -12.944 -8.820 0.153 1.00 92.38 90 MET A CA 1
ATOM 687 C C . MET A 1 90 ? -13.723 -9.591 -0.910 1.00 92.38 90 MET A C 1
ATOM 689 O O . MET A 1 90 ? -13.155 -10.371 -1.669 1.00 92.38 90 MET A O 1
ATOM 693 N N . GLN A 1 91 ? -15.033 -9.367 -0.961 1.00 90.94 91 GLN A N 1
ATOM 694 C CA . GLN A 1 91 ? -15.860 -9.760 -2.102 1.00 90.94 91 GLN A CA 1
ATOM 695 C C . GLN A 1 91 ? -15.878 -8.630 -3.141 1.00 90.94 91 GLN A C 1
ATOM 697 O O . GLN A 1 91 ? -15.756 -7.467 -2.737 1.00 90.94 91 GLN A O 1
ATOM 702 N N . PRO A 1 92 ? -16.094 -8.935 -4.436 1.00 89.62 92 PRO A N 1
ATOM 703 C CA . PRO A 1 92 ? -16.320 -7.912 -5.450 1.00 89.62 92 PRO A CA 1
ATOM 704 C C . PRO A 1 92 ? -17.399 -6.921 -5.009 1.00 89.62 92 PRO A C 1
ATOM 706 O O . PRO A 1 92 ? -18.466 -7.306 -4.511 1.00 89.62 92 PRO A O 1
ATOM 709 N N . LEU A 1 93 ? -17.117 -5.627 -5.152 1.00 84.75 93 LEU A N 1
ATOM 710 C CA . LEU A 1 93 ? -18.060 -4.595 -4.737 1.00 84.75 93 LEU A CA 1
ATOM 711 C C . LEU A 1 93 ? -19.282 -4.543 -5.670 1.00 84.75 93 LEU A C 1
ATOM 713 O O . LEU A 1 93 ? -19.140 -4.602 -6.893 1.00 84.75 93 LEU A O 1
ATOM 717 N N . PRO A 1 94 ? -20.501 -4.360 -5.122 1.00 82.81 94 PRO A N 1
ATOM 718 C CA . PRO A 1 94 ? -21.654 -3.984 -5.928 1.00 82.81 94 PRO A CA 1
ATOM 719 C C . PRO A 1 94 ? -21.362 -2.675 -6.671 1.00 82.81 94 PRO A C 1
ATOM 721 O O . PRO A 1 94 ? -21.036 -1.675 -6.035 1.00 82.81 94 PRO A O 1
ATOM 724 N N . GLY A 1 95 ? -21.488 -2.688 -7.998 1.00 83.75 95 GLY A N 1
ATOM 725 C CA . GLY A 1 95 ? -21.120 -1.556 -8.860 1.00 83.75 95 GLY A CA 1
ATOM 726 C C . GLY A 1 95 ? -19.723 -1.653 -9.485 1.00 83.75 95 GLY A C 1
ATOM 727 O O . GLY A 1 95 ? -19.390 -0.809 -10.308 1.00 83.75 95 GLY A O 1
ATOM 728 N N . GLY A 1 96 ? -18.955 -2.698 -9.160 1.00 87.75 96 GLY A N 1
ATOM 729 C CA . GLY A 1 96 ? -17.598 -2.911 -9.662 1.00 87.75 96 GLY A CA 1
ATOM 730 C C . GLY A 1 96 ? -16.526 -2.285 -8.768 1.00 87.75 96 GLY A C 1
ATOM 731 O O . GLY A 1 96 ? -16.820 -1.569 -7.809 1.00 87.75 96 GLY A O 1
ATOM 732 N N . GLN A 1 97 ? -15.272 -2.595 -9.077 1.00 90.25 97 GLN A N 1
ATOM 733 C CA . GLN A 1 97 ? -14.082 -1.993 -8.481 1.00 90.25 97 GLN A CA 1
ATOM 734 C C . GLN A 1 97 ? -12.993 -1.906 -9.547 1.00 90.25 97 GLN A C 1
ATOM 736 O O . GLN A 1 97 ? -13.045 -2.639 -10.529 1.00 90.25 97 GLN A O 1
ATOM 741 N N . ASP A 1 98 ? -12.040 -1.000 -9.366 1.00 91.50 98 ASP A N 1
ATOM 742 C CA . ASP A 1 98 ? -10.873 -0.863 -10.234 1.00 91.50 98 ASP A CA 1
ATOM 743 C C . ASP A 1 98 ? -9.776 -0.093 -9.491 1.00 91.50 98 ASP A C 1
ATOM 745 O O . ASP A 1 98 ? -10.039 0.546 -8.464 1.00 91.50 98 ASP A O 1
ATOM 749 N N . GLY A 1 99 ? -8.554 -0.137 -10.007 1.00 89.00 99 GLY A N 1
ATOM 750 C CA . GLY A 1 99 ? -7.411 0.562 -9.434 1.00 89.00 99 GLY A CA 1
ATOM 751 C C . GLY A 1 99 ? -6.093 -0.133 -9.741 1.00 89.00 99 GLY A C 1
ATOM 752 O O . GLY A 1 99 ? -6.025 -1.047 -10.556 1.00 89.00 99 GLY A O 1
ATOM 753 N N . SER A 1 100 ? -5.031 0.275 -9.045 1.00 87.69 100 SER A N 1
ATOM 754 C CA . SER A 1 100 ? -3.688 -0.286 -9.250 1.00 87.69 100 SER A CA 1
ATOM 755 C C . SER A 1 100 ? -3.581 -1.786 -8.944 1.00 87.69 100 SER A C 1
ATOM 757 O O . SER A 1 100 ? -2.627 -2.417 -9.376 1.00 87.69 100 SER A O 1
ATOM 759 N N . CYS A 1 101 ? -4.539 -2.352 -8.202 1.00 88.00 101 CYS A N 1
ATOM 760 C CA . CYS A 1 101 ? -4.628 -3.788 -7.921 1.00 88.00 101 CYS A CA 1
ATOM 761 C C . CYS A 1 101 ? -5.623 -4.522 -8.838 1.00 88.00 101 CYS A C 1
ATOM 763 O O . CYS A 1 101 ? -5.967 -5.665 -8.544 1.00 88.00 101 CYS A O 1
ATOM 765 N N . GLY A 1 102 ? -6.118 -3.867 -9.891 1.00 91.69 102 GLY A N 1
ATOM 766 C CA . GLY A 1 102 ? -7.038 -4.468 -10.845 1.00 91.69 102 GLY A CA 1
ATOM 767 C C . GLY A 1 102 ? -8.523 -4.268 -10.552 1.00 91.69 102 GLY A C 1
ATOM 768 O O . GLY A 1 102 ? -8.915 -3.610 -9.581 1.00 91.69 102 GLY A O 1
ATOM 769 N N . ASN A 1 103 ? -9.365 -4.854 -11.407 1.00 93.19 103 ASN A N 1
ATOM 770 C CA . ASN A 1 103 ? -10.829 -4.714 -11.340 1.00 93.19 103 ASN A CA 1
ATOM 771 C C . ASN A 1 103 ? -11.550 -5.870 -10.613 1.00 93.19 103 ASN A C 1
ATOM 773 O O . ASN A 1 103 ? -12.762 -5.819 -10.383 1.00 93.19 103 ASN A O 1
ATOM 777 N N . PHE A 1 104 ? -10.796 -6.902 -10.221 1.00 93.88 104 PHE A N 1
ATOM 778 C CA . PHE A 1 104 ? -11.269 -8.074 -9.482 1.00 93.88 104 PHE A CA 1
ATOM 779 C C . PHE A 1 104 ? -12.385 -8.874 -10.188 1.00 93.88 104 PHE A C 1
ATOM 781 O O . PHE A 1 104 ? -13.262 -9.446 -9.537 1.00 93.88 104 PHE A O 1
ATOM 788 N N . ASN A 1 105 ? -12.348 -8.947 -11.523 1.00 92.38 105 ASN A N 1
ATOM 789 C CA . ASN A 1 105 ? -13.252 -9.774 -12.334 1.00 92.38 105 ASN A CA 1
ATOM 790 C C . ASN A 1 105 ? -12.781 -11.242 -12.494 1.00 92.38 105 ASN A C 1
ATOM 792 O O . ASN A 1 105 ? -13.517 -12.064 -13.042 1.00 92.38 105 ASN A O 1
ATOM 796 N N . GLY A 1 106 ? -11.584 -11.575 -11.995 1.00 92.00 106 GLY A N 1
ATOM 797 C CA . GLY A 1 106 ? -10.969 -12.902 -12.099 1.00 92.00 106 GLY A CA 1
ATOM 798 C C . GLY A 1 106 ? -10.110 -13.123 -13.351 1.00 92.00 106 GLY A C 1
ATOM 799 O O . GLY A 1 106 ? -9.620 -14.236 -13.539 1.00 92.00 106 GLY A O 1
ATOM 800 N N . ASP A 1 107 ? -9.910 -12.097 -14.179 1.00 93.00 107 ASP A N 1
ATOM 801 C CA . ASP A 1 107 ? -9.068 -12.114 -15.374 1.00 93.00 107 ASP A CA 1
ATOM 802 C C . ASP A 1 107 ? -7.820 -11.240 -15.191 1.00 93.00 107 ASP A C 1
ATOM 804 O O . ASP A 1 107 ? -7.795 -10.057 -15.511 1.00 93.00 107 ASP A O 1
ATOM 808 N N . ALA A 1 108 ? -6.731 -11.860 -14.738 1.00 92.75 108 ALA A N 1
ATOM 809 C CA . ALA A 1 108 ? -5.465 -11.160 -14.534 1.00 92.75 108 ALA A CA 1
ATOM 810 C C . ALA A 1 108 ? -4.865 -10.565 -15.828 1.00 92.75 108 ALA A C 1
ATOM 812 O O . ALA A 1 108 ? -3.949 -9.746 -15.750 1.00 92.75 108 ALA A O 1
ATOM 813 N N . ALA A 1 109 ? -5.329 -10.967 -17.021 1.00 91.06 109 ALA A N 1
ATOM 814 C CA . ALA A 1 109 ? -4.814 -10.427 -18.277 1.00 91.06 109 ALA A CA 1
ATOM 815 C C . ALA A 1 109 ? -5.200 -8.953 -18.487 1.00 91.06 109 ALA A C 1
ATOM 817 O O . ALA A 1 109 ? -4.505 -8.247 -19.223 1.00 91.06 109 ALA A O 1
ATOM 818 N N . ASP A 1 110 ? -6.270 -8.479 -17.838 1.00 92.00 110 ASP A N 1
ATOM 819 C CA . 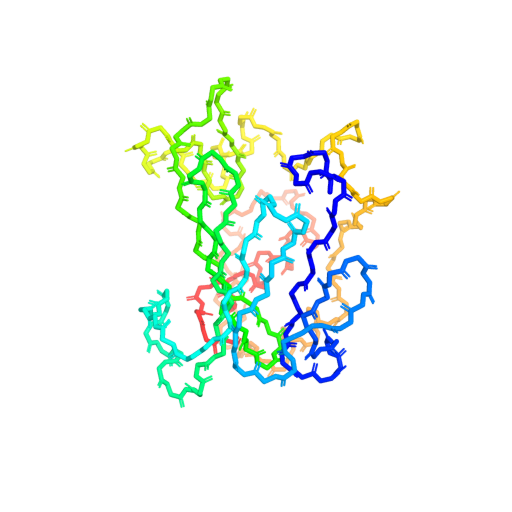ASP A 1 110 ? -6.710 -7.084 -17.908 1.00 92.00 110 ASP A CA 1
ATOM 820 C C . ASP A 1 110 ? -6.255 -6.229 -16.709 1.00 92.00 110 ASP A C 1
ATOM 822 O O . ASP A 1 110 ? -6.513 -5.028 -16.680 1.00 92.00 110 ASP A O 1
ATOM 826 N N . ASP A 1 111 ? -5.477 -6.779 -15.778 1.00 92.56 111 ASP A N 1
ATOM 827 C CA . ASP A 1 111 ? -4.950 -6.048 -14.616 1.00 92.56 111 ASP A CA 1
ATOM 828 C C . ASP A 1 111 ? -3.572 -5.405 -14.881 1.00 92.56 111 ASP A C 1
ATOM 830 O O . ASP A 1 111 ? -2.861 -4.984 -13.969 1.00 92.56 111 ASP A O 1
ATOM 834 N N . THR A 1 112 ? -3.178 -5.291 -16.154 1.00 89.31 112 THR A N 1
ATOM 835 C CA . THR A 1 112 ? -1.966 -4.556 -16.545 1.00 89.31 112 THR A CA 1
ATOM 836 C C . THR A 1 112 ? -2.144 -3.047 -16.360 1.00 89.31 112 THR A C 1
ATOM 838 O O . THR A 1 112 ? -3.236 -2.512 -16.552 1.00 89.31 112 THR A O 1
ATOM 841 N N . THR A 1 113 ? -1.053 -2.320 -16.091 1.00 85.75 113 THR A N 1
ATOM 842 C CA . THR A 1 113 ? -1.070 -0.849 -15.977 1.00 85.75 113 THR A CA 1
ATOM 843 C C . THR A 1 113 ? -1.744 -0.175 -17.173 1.00 85.75 113 THR A C 1
ATOM 845 O O . THR A 1 113 ? -2.520 0.763 -17.001 1.00 85.75 113 THR A O 1
ATOM 848 N N . GLN A 1 114 ? -1.484 -0.666 -18.391 1.00 85.00 114 GLN A N 1
ATOM 849 C CA . GLN A 1 114 ? -2.094 -0.124 -19.602 1.00 85.00 114 GLN A CA 1
ATOM 850 C C . GLN A 1 114 ? -3.613 -0.330 -19.609 1.00 85.00 114 GLN A C 1
ATOM 852 O O . GLN A 1 114 ? -4.352 0.625 -19.835 1.00 85.00 114 GLN A O 1
ATOM 857 N N . ALA A 1 115 ? -4.083 -1.545 -19.327 1.00 90.44 115 ALA A N 1
ATOM 858 C CA . ALA A 1 115 ? -5.510 -1.848 -19.313 1.00 90.44 115 ALA A CA 1
ATOM 859 C C . ALA A 1 115 ? -6.251 -1.077 -18.204 1.00 90.44 115 ALA A C 1
ATOM 861 O O . ALA A 1 115 ? -7.327 -0.530 -18.446 1.00 90.44 115 ALA A O 1
ATOM 862 N N . VAL A 1 116 ? -5.644 -0.931 -17.020 1.00 91.19 116 VAL A N 1
ATOM 863 C CA . VAL A 1 116 ? -6.172 -0.072 -15.945 1.00 91.19 116 VAL A CA 1
ATOM 864 C C . VAL A 1 116 ? -6.294 1.379 -16.427 1.00 91.19 116 VAL A C 1
ATOM 866 O O . VAL A 1 116 ? -7.342 2.005 -16.261 1.00 91.19 116 VAL A O 1
ATOM 869 N N . PHE A 1 117 ? -5.262 1.920 -17.085 1.00 89.94 117 PHE A N 1
ATOM 870 C CA . PHE A 1 117 ? -5.297 3.288 -17.615 1.00 89.94 117 PHE A CA 1
ATOM 871 C C . PHE A 1 117 ? -6.362 3.472 -18.699 1.00 89.94 117 PHE A C 1
ATOM 873 O O . PHE A 1 117 ? -6.972 4.537 -18.769 1.00 89.94 117 PHE A O 1
ATOM 880 N N . GLU A 1 118 ? -6.608 2.461 -19.528 1.00 91.38 118 GLU A N 1
ATOM 881 C CA . GLU A 1 118 ? -7.668 2.498 -20.538 1.00 91.38 118 GLU A CA 1
ATOM 882 C C . GLU A 1 118 ? -9.070 2.522 -19.906 1.00 91.38 118 GLU A C 1
ATOM 884 O O . GLU A 1 118 ? -9.953 3.209 -20.422 1.00 91.38 118 GLU A O 1
ATOM 889 N N . ARG A 1 119 ? -9.278 1.836 -18.772 1.00 91.38 119 ARG A N 1
ATOM 890 C CA . ARG A 1 119 ? -10.579 1.789 -18.081 1.00 91.38 119 ARG A CA 1
ATOM 891 C C . ARG A 1 119 ? -10.877 3.031 -17.250 1.00 91.38 119 ARG A C 1
ATOM 893 O O . ARG A 1 119 ? -11.970 3.585 -17.359 1.00 91.38 119 ARG A O 1
ATOM 900 N N . ILE A 1 120 ? -9.931 3.453 -16.411 1.00 89.31 120 ILE A N 1
ATOM 901 C CA . ILE A 1 120 ? -10.168 4.496 -15.394 1.00 89.31 120 ILE A CA 1
ATOM 902 C C . ILE A 1 120 ? -9.255 5.719 -15.528 1.00 89.31 120 ILE A C 1
ATOM 904 O O . ILE A 1 120 ? -9.388 6.685 -14.776 1.00 89.31 120 ILE A O 1
ATOM 908 N N . GLY A 1 121 ? -8.351 5.717 -16.509 1.00 89.00 121 GLY A N 1
ATOM 909 C CA . GLY A 1 121 ? -7.359 6.769 -16.697 1.00 89.00 121 GLY A CA 1
ATOM 910 C C . GLY A 1 121 ? -6.131 6.611 -15.798 1.00 89.00 121 GLY A C 1
ATOM 911 O O . GLY A 1 121 ? -6.104 5.849 -14.837 1.00 89.00 121 GLY A O 1
ATOM 912 N N . ALA A 1 122 ? -5.087 7.388 -16.095 1.00 85.25 122 ALA A N 1
ATOM 913 C CA . ALA A 1 122 ? -3.826 7.338 -15.350 1.00 85.25 122 ALA A CA 1
ATOM 914 C C . ALA A 1 122 ? -3.893 7.990 -13.957 1.00 85.25 122 ALA A C 1
ATOM 916 O O . ALA A 1 122 ? -2.976 7.846 -13.150 1.00 85.25 122 ALA A O 1
ATOM 917 N N . ARG A 1 123 ? -4.930 8.793 -13.680 1.00 86.00 123 ARG A N 1
ATOM 918 C CA . ARG A 1 123 ? -5.071 9.520 -12.414 1.00 86.00 123 ARG A CA 1
ATOM 919 C C . ARG A 1 123 ? -6.534 9.637 -12.017 1.00 86.00 123 ARG A C 1
ATOM 921 O O . ARG A 1 123 ? -7.367 9.965 -12.853 1.00 86.00 123 ARG A O 1
ATOM 928 N N . ILE A 1 124 ? -6.788 9.544 -10.715 1.00 85.31 124 ILE A N 1
ATOM 929 C CA . ILE A 1 124 ? -8.101 9.804 -10.115 1.00 85.31 124 ILE A CA 1
ATOM 930 C C . ILE A 1 124 ? -8.594 11.212 -10.484 1.00 85.31 124 ILE A C 1
ATOM 932 O O . ILE A 1 124 ? -7.811 12.179 -10.478 1.00 85.31 124 ILE A O 1
ATOM 936 N N . GLY A 1 125 ? -9.878 11.341 -10.826 1.00 83.44 125 GLY A N 1
ATOM 937 C CA . GLY A 1 125 ? -10.528 12.622 -11.108 1.00 83.44 125 GLY A CA 1
ATOM 938 C C . GLY A 1 125 ? -10.516 13.550 -9.888 1.00 83.44 125 GLY A C 1
ATOM 939 O O . GLY A 1 125 ? -10.417 13.096 -8.753 1.00 83.44 125 GLY A O 1
ATOM 940 N N . GLN A 1 126 ? -10.591 14.875 -10.077 1.00 81.31 126 GLN A N 1
ATOM 941 C CA . GLN A 1 126 ? -10.561 15.797 -8.923 1.00 81.31 126 GLN A CA 1
ATOM 942 C C . GLN A 1 126 ? -11.725 15.574 -7.944 1.00 81.31 126 GLN A C 1
ATOM 944 O O . GLN A 1 126 ? -11.513 15.670 -6.742 1.00 81.31 126 GLN A O 1
ATOM 949 N N . GLY A 1 127 ? -12.925 15.247 -8.438 1.00 83.88 127 GLY A N 1
ATOM 950 C CA . GLY A 1 127 ? -14.101 15.003 -7.591 1.00 83.88 127 GLY A CA 1
ATOM 951 C C . GLY A 1 127 ? -14.048 13.706 -6.776 1.00 83.88 127 GLY A C 1
ATOM 952 O O . GLY A 1 127 ? -14.863 13.525 -5.880 1.00 83.88 127 GLY A O 1
ATOM 953 N N . GLU A 1 128 ? -13.094 12.824 -7.074 1.00 82.88 128 GLU A N 1
ATOM 954 C CA . GLU A 1 128 ? -12.920 11.512 -6.433 1.00 82.88 128 GLU A CA 1
ATOM 955 C C . GLU A 1 128 ? -11.627 11.446 -5.606 1.00 82.88 128 GLU A C 1
ATOM 957 O O . GLU A 1 128 ? -11.315 10.433 -4.983 1.00 82.88 128 GLU A O 1
ATOM 962 N N . MET A 1 129 ? -10.844 12.526 -5.605 1.00 85.00 129 MET A N 1
ATOM 963 C CA . MET A 1 129 ? -9.560 12.585 -4.926 1.00 85.00 129 MET A CA 1
ATOM 964 C C . MET A 1 129 ? -9.760 12.702 -3.414 1.00 85.00 129 MET A C 1
ATOM 966 O O . MET A 1 129 ? -10.385 13.642 -2.932 1.00 85.00 129 MET A O 1
ATOM 970 N N . LEU A 1 130 ? -9.176 11.768 -2.659 1.00 82.00 130 LEU A N 1
ATOM 971 C CA . LEU A 1 130 ? -9.187 11.816 -1.192 1.00 82.00 130 LEU A CA 1
ATOM 972 C C . LEU A 1 130 ? -8.188 12.837 -0.624 1.00 82.00 130 LEU A C 1
ATOM 974 O O . LEU A 1 130 ? -8.330 13.278 0.514 1.00 82.00 130 LEU A O 1
ATOM 978 N N . PHE A 1 131 ? -7.178 13.212 -1.411 1.00 83.38 131 PHE A N 1
ATOM 979 C CA . PHE A 1 131 ? -6.159 14.183 -1.026 1.00 83.38 131 PHE A CA 1
ATOM 980 C C . PHE A 1 131 ? -6.596 15.615 -1.328 1.00 83.38 131 PHE A C 1
ATOM 982 O O . PHE A 1 131 ? -7.238 15.895 -2.339 1.00 83.38 131 PHE A O 1
ATOM 989 N N . THR A 1 132 ? -6.175 16.549 -0.477 1.00 82.88 132 THR A N 1
ATOM 990 C CA . THR A 1 132 ? -6.430 17.986 -0.666 1.00 82.88 132 THR A CA 1
ATOM 991 C C . THR A 1 132 ? -5.715 18.554 -1.889 1.00 82.88 132 THR A C 1
ATOM 993 O O . THR A 1 132 ? -6.139 19.571 -2.436 1.00 82.88 132 THR A O 1
ATOM 996 N N . GLN A 1 133 ? -4.625 17.913 -2.316 1.00 85.06 133 GLN A N 1
ATOM 997 C CA . GLN A 1 133 ? -3.819 18.330 -3.451 1.00 85.06 133 GLN A CA 1
ATOM 998 C C . GLN A 1 133 ? -3.441 17.132 -4.314 1.00 85.06 133 GLN A C 1
ATOM 1000 O O . GLN A 1 133 ? -3.178 16.032 -3.829 1.00 85.06 133 GLN A O 1
ATOM 1005 N N . ARG A 1 134 ? -3.374 17.374 -5.623 1.00 85.88 134 ARG A N 1
ATOM 1006 C CA . ARG A 1 134 ? -2.870 16.400 -6.585 1.00 85.88 134 ARG A CA 1
ATOM 1007 C C . ARG A 1 134 ? -1.349 16.377 -6.504 1.00 85.88 134 ARG A C 1
ATOM 1009 O O . ARG A 1 134 ? -0.725 17.422 -6.660 1.00 85.88 134 ARG A O 1
ATOM 1016 N N . ALA A 1 135 ? -0.768 15.190 -6.352 1.00 83.75 135 ALA A N 1
ATOM 1017 C CA . ALA A 1 135 ? 0.679 15.035 -6.437 1.00 83.75 135 ALA A CA 1
ATOM 1018 C C . ALA A 1 135 ? 1.206 15.590 -7.782 1.00 83.75 135 ALA A C 1
ATOM 1020 O O . ALA A 1 135 ? 0.569 15.362 -8.827 1.00 83.75 135 ALA A O 1
ATOM 1021 N N . PRO A 1 136 ? 2.330 16.322 -7.805 1.00 83.25 136 PRO A N 1
ATOM 1022 C CA . PRO A 1 136 ? 2.959 16.708 -9.062 1.00 83.25 136 PRO A CA 1
ATOM 1023 C C . PRO A 1 136 ? 3.363 15.456 -9.855 1.00 83.25 136 PRO A C 1
ATOM 1025 O O . PRO A 1 136 ? 3.603 14.394 -9.286 1.00 83.25 136 PRO A O 1
ATOM 1028 N N . ILE A 1 137 ? 3.366 15.562 -11.186 1.00 82.31 137 ILE A N 1
ATOM 1029 C CA . ILE A 1 137 ? 3.986 14.543 -12.043 1.00 82.31 137 ILE A CA 1
ATOM 1030 C C . ILE A 1 137 ? 5.397 15.044 -12.293 1.00 82.31 137 ILE A C 1
ATOM 1032 O O . ILE A 1 137 ? 5.596 15.919 -13.134 1.00 82.31 137 ILE A O 1
ATOM 1036 N N . GLU A 1 138 ? 6.345 14.554 -11.511 1.00 86.12 138 GLU A N 1
ATOM 1037 C CA . GLU A 1 138 ? 7.739 14.946 -11.634 1.00 86.12 138 GLU A CA 1
ATOM 1038 C C . GLU A 1 138 ? 8.659 13.781 -11.296 1.00 86.12 138 GLU A C 1
ATOM 1040 O O . GLU A 1 138 ? 8.309 12.891 -10.522 1.00 86.12 138 GLU A O 1
ATOM 1045 N N . PHE A 1 139 ? 9.841 13.809 -11.900 1.00 87.56 139 PHE A N 1
ATOM 1046 C CA . PHE A 1 139 ? 10.938 12.941 -11.520 1.00 87.56 139 PHE A CA 1
ATOM 1047 C C . PHE A 1 139 ? 11.673 13.618 -10.361 1.00 87.56 139 PHE A C 1
ATOM 1049 O O . PHE A 1 139 ? 12.197 14.721 -10.526 1.00 87.56 139 PHE A O 1
ATOM 1056 N N . THR A 1 140 ? 11.618 13.028 -9.169 1.00 88.44 140 THR A N 1
ATOM 1057 C CA . THR A 1 140 ? 12.081 13.707 -7.952 1.00 88.44 140 THR A CA 1
ATOM 1058 C C . THR A 1 140 ? 13.606 13.706 -7.857 1.00 88.44 140 THR A C 1
ATOM 1060 O O . THR A 1 140 ? 14.285 12.855 -8.431 1.00 88.44 140 THR A O 1
ATOM 1063 N N . LYS A 1 141 ? 14.168 14.632 -7.071 1.00 90.12 141 LYS A N 1
ATOM 1064 C CA . LYS A 1 141 ? 15.615 14.647 -6.792 1.00 90.12 141 LYS A CA 1
ATOM 1065 C C . LYS A 1 141 ? 16.086 13.354 -6.131 1.00 90.12 141 LYS A C 1
ATOM 1067 O O . LYS A 1 141 ? 17.175 12.885 -6.426 1.00 90.12 141 LYS A O 1
ATOM 1072 N N . GLN A 1 142 ? 15.249 12.771 -5.278 1.00 88.56 142 GLN A N 1
ATOM 1073 C CA . GLN A 1 142 ? 15.512 11.486 -4.642 1.00 88.56 142 GLN A CA 1
ATOM 1074 C C . GLN A 1 142 ? 15.616 10.373 -5.691 1.00 88.56 142 GLN A C 1
ATOM 1076 O O . GLN A 1 142 ? 16.559 9.593 -5.654 1.00 88.56 142 GLN A O 1
ATOM 1081 N N . MET A 1 143 ? 14.714 10.344 -6.679 1.00 90.25 143 MET A N 1
ATOM 1082 C CA . MET A 1 143 ? 14.803 9.387 -7.787 1.00 90.25 143 MET A CA 1
ATOM 1083 C C . MET A 1 143 ? 16.069 9.598 -8.634 1.00 90.25 143 MET A C 1
ATOM 1085 O O . MET A 1 143 ? 16.702 8.626 -9.043 1.00 90.25 143 MET A O 1
ATOM 1089 N N . GLU A 1 144 ? 16.474 10.851 -8.876 1.00 91.25 144 GLU A N 1
ATOM 1090 C CA . GLU A 1 144 ? 17.741 11.163 -9.561 1.00 91.25 144 GLU A CA 1
ATOM 1091 C C . GLU A 1 144 ? 18.968 10.693 -8.774 1.00 91.25 144 GLU A C 1
ATOM 1093 O O . GLU A 1 144 ? 19.938 10.217 -9.364 1.00 91.25 144 GLU A O 1
ATOM 1098 N N . GLU A 1 145 ? 18.947 10.848 -7.452 1.00 92.69 145 GLU A N 1
ATOM 1099 C CA . GLU A 1 145 ? 20.016 10.397 -6.563 1.00 92.69 145 GLU A CA 1
ATOM 1100 C C . GLU A 1 145 ? 20.105 8.871 -6.531 1.00 92.69 145 GLU A C 1
ATOM 1102 O O . GLU A 1 145 ? 21.203 8.345 -6.697 1.00 92.69 145 GLU A O 1
ATOM 1107 N N . MET A 1 146 ? 18.973 8.169 -6.433 1.00 90.81 146 MET A N 1
ATOM 1108 C CA . MET A 1 146 ? 18.930 6.704 -6.506 1.00 90.81 146 MET A CA 1
ATOM 1109 C C . MET A 1 146 ? 19.471 6.190 -7.842 1.00 90.81 146 MET A C 1
ATOM 1111 O O . MET A 1 146 ? 20.363 5.350 -7.860 1.00 90.81 146 MET A O 1
ATOM 1115 N N . LEU A 1 147 ? 19.029 6.746 -8.980 1.00 91.44 147 LEU A N 1
ATOM 1116 C CA . LEU A 1 147 ? 19.588 6.369 -10.288 1.00 91.44 147 LEU A CA 1
ATOM 1117 C C . LEU A 1 147 ? 21.105 6.550 -10.357 1.00 91.44 147 LEU A C 1
ATOM 1119 O O . LEU A 1 147 ? 21.785 5.777 -11.024 1.00 91.44 147 LEU A O 1
ATOM 1123 N N . ARG A 1 148 ? 21.634 7.593 -9.712 1.00 90.56 148 ARG A N 1
ATOM 1124 C CA . ARG A 1 148 ? 23.066 7.901 -9.730 1.00 90.56 148 ARG A CA 1
ATOM 1125 C C . ARG A 1 148 ? 23.877 6.965 -8.837 1.00 90.56 148 ARG A C 1
ATOM 1127 O O . ARG A 1 148 ? 25.018 6.667 -9.181 1.00 90.56 148 ARG A O 1
ATOM 1134 N N . ASN A 1 149 ? 23.328 6.590 -7.688 1.00 91.56 149 ASN A N 1
ATOM 1135 C CA . ASN A 1 149 ? 24.073 5.907 -6.635 1.00 91.56 149 ASN A CA 1
ATOM 1136 C C . ASN A 1 149 ? 23.858 4.390 -6.651 1.00 91.56 149 ASN A C 1
ATOM 1138 O O . ASN A 1 149 ? 24.797 3.652 -6.360 1.00 91.56 149 ASN A O 1
ATOM 1142 N N . ASP A 1 150 ? 22.657 3.949 -7.030 1.00 90.12 150 ASP A N 1
ATOM 1143 C CA . ASP A 1 150 ? 22.178 2.589 -6.779 1.00 90.12 150 ASP A CA 1
ATOM 1144 C C . ASP A 1 150 ? 21.874 1.813 -8.075 1.00 90.12 150 ASP A C 1
ATOM 1146 O O . ASP A 1 150 ? 21.838 0.585 -8.055 1.00 90.12 150 ASP A O 1
ATOM 1150 N N . CYS A 1 151 ? 21.730 2.489 -9.226 1.00 92.38 151 CYS A N 1
ATOM 1151 C CA . CYS A 1 151 ? 21.690 1.814 -10.530 1.00 92.38 151 CYS A CA 1
ATOM 1152 C C . CYS A 1 151 ? 23.105 1.681 -11.110 1.00 92.38 151 CYS A C 1
ATOM 1154 O O . CYS A 1 151 ? 23.797 2.678 -11.338 1.00 92.38 151 CYS A O 1
ATOM 1156 N N . THR A 1 152 ? 23.556 0.446 -11.356 1.00 92.56 152 THR A N 1
ATOM 1157 C CA . THR A 1 152 ? 24.912 0.203 -11.867 1.00 92.56 152 THR A CA 1
ATOM 1158 C C . THR A 1 152 ? 25.092 0.783 -13.273 1.00 92.56 152 THR A C 1
ATOM 1160 O O . THR A 1 152 ? 24.133 0.967 -14.020 1.00 92.56 152 THR A O 1
ATOM 1163 N N . ALA A 1 153 ? 26.336 1.066 -13.672 1.00 92.81 153 ALA A N 1
ATOM 1164 C CA . ALA A 1 153 ? 26.610 1.629 -14.996 1.00 92.81 153 ALA A CA 1
ATOM 1165 C C . ALA A 1 153 ? 26.117 0.723 -16.141 1.00 92.81 153 ALA A C 1
ATOM 1167 O O . ALA A 1 153 ? 25.586 1.226 -17.134 1.00 92.81 153 ALA A O 1
ATOM 1168 N N . ASP A 1 154 ? 26.261 -0.596 -15.991 1.00 92.62 154 ASP A N 1
ATOM 1169 C CA . ASP A 1 154 ? 25.809 -1.568 -16.987 1.00 92.62 154 ASP A CA 1
ATOM 1170 C C . ASP A 1 154 ? 24.274 -1.617 -17.050 1.00 92.62 154 ASP A C 1
ATOM 1172 O O . ASP A 1 154 ? 23.704 -1.561 -18.146 1.00 92.62 154 ASP A O 1
ATOM 1176 N N . ASP A 1 155 ? 23.603 -1.621 -15.892 1.00 91.50 155 ASP A N 1
ATOM 1177 C CA . ASP A 1 155 ? 22.137 -1.599 -15.813 1.00 91.50 155 ASP A CA 1
ATOM 1178 C C . ASP A 1 155 ? 21.564 -0.298 -16.366 1.00 91.50 155 ASP A C 1
ATOM 1180 O O . ASP A 1 155 ? 20.565 -0.317 -17.083 1.00 91.50 155 ASP A O 1
ATOM 1184 N N . LEU A 1 156 ? 22.217 0.837 -16.110 1.00 92.44 156 LEU A N 1
ATOM 1185 C CA . LEU A 1 156 ? 21.798 2.133 -16.627 1.00 92.44 156 LEU A CA 1
ATOM 1186 C C . LEU A 1 156 ? 21.865 2.165 -18.161 1.00 92.44 156 LEU A C 1
ATOM 1188 O O . LEU A 1 156 ? 20.924 2.623 -18.810 1.00 92.44 156 LEU A O 1
ATOM 1192 N N . ILE A 1 157 ? 22.948 1.648 -18.756 1.00 94.44 157 ILE A N 1
ATOM 1193 C CA . ILE A 1 157 ? 23.105 1.562 -20.217 1.00 94.44 157 ILE A CA 1
ATOM 1194 C C . ILE A 1 157 ? 22.053 0.621 -20.813 1.00 94.44 157 ILE A C 1
ATOM 1196 O O . ILE A 1 157 ? 21.413 0.962 -21.814 1.00 94.44 157 ILE A O 1
ATOM 1200 N N . ALA A 1 158 ? 21.851 -0.552 -20.209 1.00 93.38 158 ALA A N 1
ATOM 1201 C CA . ALA A 1 158 ? 20.847 -1.511 -20.660 1.00 93.38 158 ALA A CA 1
ATOM 1202 C C . ALA A 1 158 ? 19.426 -0.926 -20.574 1.00 93.38 158 ALA A C 1
ATOM 1204 O O . ALA A 1 158 ? 18.657 -1.010 -21.538 1.00 93.38 158 ALA A O 1
ATOM 1205 N N . SER A 1 159 ? 19.111 -0.265 -19.459 1.00 93.00 159 SER A N 1
ATOM 1206 C CA . SER A 1 159 ? 17.838 0.412 -19.205 1.00 93.00 159 SER A CA 1
ATOM 1207 C C . SER A 1 159 ? 17.581 1.515 -20.225 1.00 93.00 159 SER A C 1
ATOM 1209 O O . SER A 1 159 ? 16.521 1.537 -20.846 1.00 93.00 159 SER A O 1
ATOM 1211 N N . GLN A 1 160 ? 18.569 2.374 -20.498 1.00 93.31 160 GLN A N 1
ATOM 1212 C CA . GLN A 1 160 ? 18.476 3.409 -21.534 1.00 93.31 160 GLN A CA 1
ATOM 1213 C C . GLN A 1 160 ? 18.158 2.819 -22.911 1.00 93.31 160 GLN A C 1
ATOM 1215 O O . GLN A 1 160 ? 17.249 3.288 -23.597 1.00 93.31 160 GLN A O 1
ATOM 1220 N N . GLN A 1 161 ? 18.875 1.767 -23.318 1.00 94.25 161 GLN A N 1
ATOM 1221 C CA . GLN A 1 161 ? 18.654 1.124 -24.615 1.00 94.25 161 GLN A CA 1
ATOM 1222 C C . GLN A 1 161 ? 17.270 0.485 -24.723 1.00 94.25 161 GLN A C 1
ATOM 1224 O O . GLN A 1 161 ? 16.668 0.509 -25.799 1.00 94.25 161 GLN A O 1
ATOM 1229 N N . LYS A 1 162 ? 16.773 -0.110 -23.635 1.00 93.25 162 LYS A N 1
ATOM 1230 C CA . LYS A 1 162 ? 15.438 -0.706 -23.587 1.00 93.25 162 LYS A CA 1
ATOM 1231 C C . LYS A 1 162 ? 14.360 0.374 -23.653 1.00 93.25 162 LYS A C 1
ATOM 1233 O O . LYS A 1 162 ? 13.532 0.344 -24.560 1.00 93.25 162 LYS A O 1
ATOM 1238 N N . CYS A 1 163 ? 14.454 1.391 -22.803 1.00 93.56 163 CYS A N 1
ATOM 1239 C CA . CYS A 1 163 ? 13.522 2.514 -22.778 1.00 93.56 163 CYS A CA 1
ATOM 1240 C C . CYS A 1 163 ? 13.471 3.270 -24.107 1.00 93.56 163 CYS A C 1
ATOM 1242 O O . CYS A 1 163 ? 12.395 3.645 -24.559 1.00 93.56 163 CYS A O 1
ATOM 1244 N N . GLN A 1 164 ? 14.599 3.434 -24.800 1.00 93.94 164 GLN A N 1
ATOM 1245 C CA . GLN A 1 164 ? 14.615 4.081 -26.112 1.00 93.94 164 GLN A CA 1
ATOM 1246 C C . GLN A 1 164 ? 13.909 3.270 -27.212 1.00 93.94 164 GLN A C 1
ATOM 1248 O O . GLN A 1 164 ? 13.484 3.848 -28.212 1.00 93.94 164 GLN A O 1
ATOM 1253 N N . LYS A 1 165 ? 13.783 1.948 -27.049 1.00 93.44 165 LYS A N 1
ATOM 1254 C CA . LYS A 1 165 ? 13.028 1.083 -27.970 1.00 93.44 165 LYS A CA 1
ATOM 1255 C C . LYS A 1 165 ? 11.537 1.048 -27.639 1.00 93.44 165 LYS A C 1
ATOM 1257 O O . LYS A 1 165 ? 10.731 0.916 -28.554 1.00 93.44 165 LYS A O 1
ATOM 1262 N N . GLU A 1 166 ? 11.191 1.122 -26.357 1.00 88.94 166 GLU A N 1
ATOM 1263 C CA . GLU A 1 166 ? 9.810 1.019 -25.869 1.00 88.94 166 GLU A CA 1
ATOM 1264 C C . GLU A 1 166 ? 9.063 2.355 -25.932 1.00 88.94 166 GLU A C 1
ATOM 1266 O O . GLU A 1 166 ? 7.866 2.389 -26.220 1.00 88.94 166 GLU A O 1
ATOM 1271 N N . LEU A 1 167 ? 9.760 3.468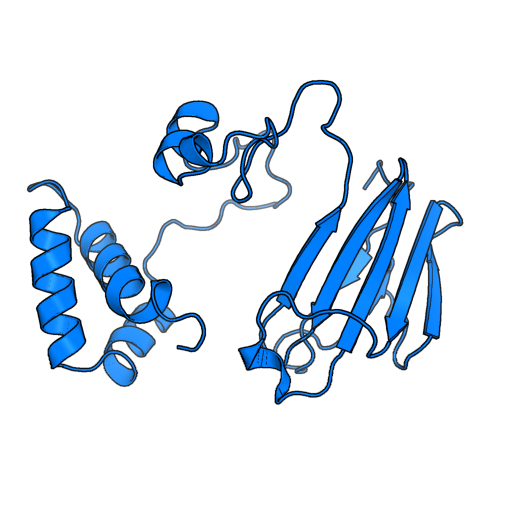 -25.695 1.00 89.81 167 LEU A N 1
ATOM 1272 C CA . LEU A 1 167 ? 9.155 4.792 -25.687 1.00 89.81 167 LEU A CA 1
ATOM 1273 C C . LEU A 1 167 ? 9.009 5.374 -27.107 1.00 89.81 167 LEU A C 1
ATOM 1275 O O . LEU A 1 167 ? 9.868 5.166 -27.968 1.00 89.81 167 LEU A O 1
ATOM 1279 N N . PRO A 1 168 ? 7.959 6.180 -27.366 1.00 89.62 168 PRO A N 1
ATOM 1280 C CA . PRO A 1 168 ? 7.825 6.917 -28.620 1.00 89.62 168 PRO A CA 1
ATOM 1281 C C . PRO A 1 168 ? 9.012 7.858 -28.868 1.00 89.62 168 PRO A C 1
ATOM 1283 O O . PRO A 1 168 ? 9.552 8.441 -27.932 1.00 89.62 168 PRO A O 1
ATOM 1286 N N . GLN A 1 169 ? 9.352 8.132 -30.133 1.00 85.19 169 GLN A N 1
ATOM 1287 C CA . GLN A 1 169 ? 10.428 9.087 -30.474 1.00 85.19 169 GLN A CA 1
ATOM 1288 C C . GLN A 1 169 ? 10.232 10.492 -29.879 1.00 85.19 169 GLN A C 1
ATOM 1290 O O . GLN A 1 169 ? 11.208 11.198 -29.647 1.00 85.19 169 GLN A O 1
ATOM 1295 N N . ALA A 1 170 ? 8.985 10.902 -29.636 1.00 88.44 170 ALA A N 1
ATOM 1296 C CA . ALA A 1 170 ? 8.642 12.186 -29.026 1.00 88.44 170 ALA A CA 1
ATOM 1297 C C . ALA A 1 170 ? 8.589 12.143 -27.483 1.00 88.44 170 ALA A C 1
ATOM 1299 O O . ALA A 1 170 ? 8.046 13.062 -26.869 1.00 88.44 170 ALA A O 1
ATOM 1300 N N . ALA A 1 171 ? 9.094 11.078 -26.851 1.00 88.00 171 ALA A N 1
ATOM 1301 C CA . ALA A 1 171 ? 9.106 10.950 -25.400 1.00 88.00 171 ALA A CA 1
ATOM 1302 C C . ALA A 1 171 ? 9.903 12.085 -24.746 1.00 88.00 171 ALA A C 1
ATOM 1304 O O . ALA A 1 171 ? 10.980 12.474 -25.200 1.00 88.00 171 ALA A O 1
ATOM 1305 N N . SER A 1 172 ? 9.356 12.621 -23.657 1.00 90.62 172 SER A N 1
ATOM 1306 C CA . SER A 1 172 ? 10.021 13.662 -22.881 1.00 90.62 172 SER A CA 1
ATOM 1307 C C . SER A 1 172 ? 11.162 13.084 -22.042 1.00 90.62 172 SER A C 1
ATOM 1309 O O . SER A 1 172 ? 11.192 11.890 -21.740 1.00 90.62 172 SER A O 1
ATOM 1311 N N . THR A 1 173 ? 12.067 13.949 -21.578 1.00 90.31 173 THR A N 1
ATOM 1312 C CA . THR A 1 173 ? 13.112 13.566 -20.615 1.00 90.31 173 THR A CA 1
ATOM 1313 C C . THR A 1 173 ? 12.524 12.930 -19.357 1.00 90.31 173 THR A C 1
ATOM 1315 O O . THR A 1 173 ? 13.085 11.974 -18.839 1.00 90.31 173 THR A O 1
ATOM 1318 N N . MET A 1 174 ? 11.366 13.412 -18.894 1.00 88.12 174 MET A N 1
ATOM 1319 C CA . MET A 1 174 ? 10.673 12.832 -17.743 1.00 88.12 174 MET A CA 1
ATOM 1320 C C . MET A 1 174 ? 10.237 11.389 -18.020 1.00 88.12 174 MET A C 1
ATOM 1322 O O . MET A 1 174 ? 10.512 10.521 -17.206 1.00 88.12 174 MET A O 1
ATOM 1326 N N . MET A 1 175 ? 9.621 11.115 -19.177 1.00 87.56 175 MET A N 1
ATOM 1327 C CA . MET A 1 175 ? 9.231 9.748 -19.554 1.00 87.56 175 MET A CA 1
ATOM 1328 C C . MET A 1 175 ? 10.443 8.822 -19.663 1.00 87.56 175 MET A C 1
ATOM 1330 O O . MET A 1 175 ? 10.388 7.686 -19.203 1.00 87.56 175 MET A O 1
ATOM 1334 N N . MET A 1 176 ? 11.539 9.318 -20.242 1.00 91.69 176 MET A N 1
ATOM 1335 C CA . MET A 1 176 ? 12.784 8.562 -20.344 1.00 91.69 176 MET A CA 1
ATOM 1336 C C . MET A 1 176 ? 13.350 8.229 -18.960 1.00 91.69 176 MET A C 1
ATOM 1338 O O . MET A 1 176 ? 13.627 7.068 -18.684 1.00 91.69 176 MET A O 1
ATOM 1342 N N . ASN A 1 177 ? 13.470 9.220 -18.074 1.00 92.62 177 ASN A N 1
ATOM 1343 C CA . ASN A 1 177 ? 14.010 9.020 -16.730 1.00 92.62 177 ASN A CA 1
ATOM 1344 C C . ASN A 1 177 ? 13.125 8.101 -15.883 1.00 92.62 177 ASN A C 1
ATOM 1346 O O . ASN A 1 177 ? 13.655 7.222 -15.212 1.00 92.62 177 ASN A O 1
ATOM 1350 N N . SER A 1 178 ? 11.798 8.254 -15.951 1.00 89.50 178 SER A N 1
ATOM 1351 C CA . SER A 1 178 ? 10.858 7.352 -15.277 1.00 89.50 178 SER A CA 1
ATOM 1352 C C . SER A 1 178 ? 10.998 5.918 -15.780 1.00 89.50 178 SER A C 1
ATOM 1354 O O . SER A 1 178 ? 11.127 5.012 -14.970 1.00 89.50 178 SER A O 1
ATOM 1356 N N . CYS A 1 179 ? 11.075 5.707 -17.098 1.00 90.62 179 CYS A N 1
ATOM 1357 C CA . CYS A 1 179 ? 11.294 4.367 -17.638 1.00 90.62 179 CYS A CA 1
ATOM 1358 C C . CYS A 1 179 ? 12.628 3.774 -17.166 1.00 90.62 179 CYS A C 1
ATOM 1360 O O . CYS A 1 179 ? 12.672 2.622 -16.751 1.00 90.62 179 CYS A O 1
ATOM 1362 N N . ILE A 1 180 ? 13.719 4.548 -17.207 1.00 93.06 180 ILE A N 1
ATOM 1363 C CA . ILE A 1 180 ? 15.035 4.071 -16.759 1.00 93.06 180 ILE A CA 1
ATOM 1364 C C . ILE A 1 180 ? 14.983 3.694 -15.276 1.00 93.06 180 ILE A C 1
ATOM 1366 O O . ILE A 1 180 ? 15.502 2.647 -14.904 1.00 93.06 180 ILE A O 1
ATOM 1370 N N . TYR A 1 181 ? 14.331 4.513 -14.451 1.00 92.38 181 TYR A N 1
ATOM 1371 C CA . TYR A 1 181 ? 14.113 4.227 -13.035 1.00 92.38 181 TYR A CA 1
ATOM 1372 C C . TYR A 1 181 ? 13.352 2.913 -12.835 1.00 92.38 181 TYR A C 1
ATOM 1374 O O . TYR A 1 181 ? 13.811 2.053 -12.085 1.00 92.38 181 TYR A O 1
ATOM 1382 N N . ASP A 1 182 ? 12.257 2.705 -13.567 1.00 88.25 182 ASP A N 1
ATOM 1383 C CA . ASP A 1 182 ? 11.474 1.468 -13.499 1.00 88.25 182 ASP A CA 1
ATOM 1384 C C . ASP A 1 182 ? 12.281 0.241 -13.959 1.00 88.25 182 ASP A C 1
ATOM 1386 O O . ASP A 1 182 ? 12.143 -0.836 -13.387 1.00 88.25 182 ASP A O 1
ATOM 1390 N N . GLN A 1 183 ? 13.160 0.378 -14.957 1.00 89.31 183 GLN A N 1
ATOM 1391 C CA . GLN A 1 183 ? 14.036 -0.721 -15.384 1.00 89.31 183 GLN A CA 1
ATOM 1392 C C . GLN A 1 183 ? 15.140 -1.029 -14.363 1.00 89.31 183 GLN A C 1
ATOM 1394 O O . GLN A 1 183 ? 15.441 -2.202 -14.150 1.00 89.31 183 GLN A O 1
ATOM 1399 N N . CYS A 1 184 ? 15.723 -0.006 -13.728 1.00 89.62 184 CYS A N 1
ATOM 1400 C CA . CYS A 1 184 ? 16.754 -0.178 -12.701 1.00 89.62 184 CYS A CA 1
ATOM 1401 C C . CYS A 1 184 ? 16.187 -0.801 -11.414 1.00 89.62 184 CYS A C 1
ATOM 1403 O O . CYS A 1 184 ? 16.829 -1.659 -10.812 1.00 89.62 184 CYS A O 1
ATOM 1405 N N . PHE A 1 185 ? 14.998 -0.365 -10.985 1.00 86.62 185 PHE A N 1
ATOM 1406 C CA . PHE A 1 185 ? 14.483 -0.654 -9.641 1.00 86.62 185 PHE A CA 1
ATOM 1407 C C . PHE A 1 185 ? 13.132 -1.370 -9.642 1.00 86.62 185 PHE A C 1
ATOM 1409 O O . PHE A 1 185 ? 12.904 -2.251 -8.824 1.00 86.62 185 PHE A O 1
ATOM 1416 N N . GLY A 1 186 ? 12.240 -1.057 -10.583 1.00 69.38 186 GLY A N 1
ATOM 1417 C CA . GLY A 1 186 ? 10.876 -1.602 -10.619 1.00 69.38 186 GLY A CA 1
ATOM 1418 C C . GLY A 1 186 ? 10.787 -3.102 -10.921 1.00 69.38 186 GLY A C 1
ATOM 1419 O O . GLY A 1 186 ? 9.757 -3.716 -10.662 1.00 69.38 186 GLY A O 1
ATOM 1420 N N . MET A 1 187 ? 11.857 -3.706 -11.447 1.00 57.88 187 MET A N 1
ATOM 1421 C CA . MET A 1 187 ? 11.964 -5.157 -11.666 1.00 57.88 187 MET A CA 1
ATOM 1422 C C . MET A 1 187 ? 12.706 -5.888 -10.533 1.00 57.88 187 MET A C 1
ATOM 1424 O O . MET A 1 187 ? 12.826 -7.111 -10.588 1.00 57.88 187 MET A O 1
ATOM 1428 N N . ASN A 1 188 ? 13.208 -5.163 -9.528 1.00 51.09 188 ASN A N 1
ATOM 1429 C CA . ASN A 1 188 ? 13.871 -5.717 -8.352 1.00 51.09 188 ASN A CA 1
ATOM 1430 C C . ASN A 1 188 ? 13.005 -5.444 -7.121 1.00 51.09 188 ASN A C 1
ATOM 1432 O O . ASN A 1 188 ? 13.030 -4.361 -6.550 1.00 51.09 188 ASN A O 1
ATOM 1436 N N . GLU A 1 189 ? 12.299 -6.471 -6.663 1.00 43.38 189 GLU A N 1
ATOM 1437 C CA . GLU A 1 189 ? 11.519 -6.493 -5.414 1.00 43.38 189 GLU A CA 1
ATOM 1438 C C . GLU A 1 189 ? 12.341 -6.168 -4.141 1.00 43.38 189 GLU A C 1
ATOM 1440 O O . GLU A 1 189 ? 11.778 -6.059 -3.053 1.00 43.38 189 GLU A O 1
ATOM 1445 N N . HIS A 1 190 ? 13.665 -5.988 -4.256 1.00 40.78 190 HIS A N 1
ATOM 1446 C CA . HIS A 1 190 ? 14.602 -5.754 -3.147 1.00 40.78 190 HIS A CA 1
ATOM 1447 C C . HIS A 1 190 ? 15.616 -4.619 -3.384 1.00 40.78 190 HIS A C 1
ATOM 1449 O O . HIS A 1 190 ? 16.636 -4.591 -2.691 1.00 40.78 190 HIS A O 1
ATOM 1455 N N . ALA A 1 191 ? 15.406 -3.755 -4.385 1.00 36.34 191 ALA A N 1
ATOM 1456 C CA . ALA A 1 191 ? 16.296 -2.614 -4.629 1.00 36.34 191 ALA A CA 1
ATOM 1457 C C . ALA A 1 191 ? 16.130 -1.498 -3.587 1.00 36.34 191 ALA A C 1
ATOM 1459 O O . ALA A 1 191 ? 14.974 -1.208 -3.202 1.00 36.34 191 ALA A O 1
#

Foldseek 3Di:
DVQQPPKDWDDWACAVVGPNATDINNHGDCPDFDKDQRVVAKIKGWDQDDDDPDPVCVVDGWTWIWMQHPQRWIKIWTHHRHDIDIDIDHDADDVWDQDQQGGPPPDVVCNDQVNSCVPQRPDDDPVRDPDPDDDDLACDPVLVVCCVPPQDPVLLVVQLVVQVVVDDPPDDPSSSSVSSSCSRPVVDPPD